Protein AF-A0A966B696-F1 (afdb_monomer)

Nearest PDB structures (foldseek):
  8p9d-assembly1_F  TM=9.795E-01  e=1.142E-10  Lama glama
  5op1-assembly1_A  TM=9.826E-01  e=2.230E-10  synthetic construct
  2qyj-assembly1_A  TM=9.541E-01  e=8.040E-10  unclassified
  5ma9-assembly1_A  TM=9.179E-01  e=3.065E-09  synthetic construct
  4lg6-assembly1_A  TM=9.171E-01  e=4.454E-08  Homo sapiens

Radius of gyration: 24.75 Å; Cα contacts (8 Å, |Δi|>4): 375; chains: 1; bounding box: 61×55×78 Å

Structure (mmCIF, N/CA/C/O backbone):
data_AF-A0A966B696-F1
#
_entry.id   AF-A0A966B696-F1
#
loop_
_atom_site.group_PDB
_atom_site.id
_atom_site.type_symbol
_atom_site.label_atom_id
_atom_site.label_alt_id
_atom_site.label_comp_id
_atom_site.label_asym_id
_atom_site.label_entity_id
_atom_site.label_seq_id
_atom_site.pdbx_PDB_ins_code
_atom_site.Cartn_x
_atom_site.Cartn_y
_atom_site.Cartn_z
_atom_site.occupancy
_atom_site.B_iso_or_equiv
_atom_site.auth_seq_id
_atom_site.auth_comp_id
_atom_site.auth_asym_id
_atom_site.auth_atom_id
_atom_site.pdbx_PDB_model_num
ATOM 1 N N . MET A 1 1 ? 16.926 -41.322 -47.899 1.00 43.12 1 MET A N 1
ATOM 2 C CA . MET A 1 1 ? 17.000 -39.912 -48.334 1.00 43.12 1 MET A CA 1
ATOM 3 C C . MET A 1 1 ? 16.205 -39.086 -47.339 1.00 43.12 1 MET A C 1
ATOM 5 O O . MET A 1 1 ? 15.001 -39.262 -47.222 1.00 43.12 1 MET A O 1
ATOM 9 N N . ILE A 1 2 ? 16.931 -38.332 -46.524 1.00 38.16 2 ILE A N 1
ATOM 10 C CA . ILE A 1 2 ? 16.488 -37.652 -45.305 1.00 38.16 2 ILE A CA 1
ATOM 11 C C . ILE A 1 2 ? 15.688 -36.397 -45.683 1.00 38.16 2 ILE A C 1
ATOM 13 O O . ILE A 1 2 ? 16.183 -35.563 -46.434 1.00 38.16 2 ILE A O 1
ATOM 17 N N . ARG A 1 3 ? 14.469 -36.255 -45.156 1.00 44.84 3 ARG A N 1
ATOM 18 C CA . ARG A 1 3 ? 13.757 -34.970 -45.039 1.00 44.84 3 ARG A CA 1
ATOM 19 C C . ARG A 1 3 ? 13.125 -34.883 -43.652 1.00 44.84 3 ARG A C 1
ATOM 21 O O . ARG A 1 3 ? 11.913 -34.872 -43.490 1.00 44.84 3 ARG A O 1
ATOM 28 N N . THR A 1 4 ? 13.987 -34.887 -42.645 1.00 44.88 4 THR A N 1
ATOM 29 C CA . THR A 1 4 ? 13.696 -34.400 -41.298 1.00 44.88 4 THR A CA 1
ATOM 30 C C . THR A 1 4 ? 14.312 -33.009 -41.150 1.00 44.88 4 THR A C 1
ATOM 32 O O . THR A 1 4 ? 15.362 -32.743 -41.726 1.00 44.88 4 THR A O 1
ATOM 35 N N . LEU A 1 5 ? 13.664 -32.174 -40.330 1.00 45.16 5 LEU A N 1
ATOM 36 C CA . LEU A 1 5 ? 14.163 -30.920 -39.745 1.00 45.16 5 LEU A CA 1
ATOM 37 C C . LEU A 1 5 ? 14.043 -29.654 -40.608 1.00 45.16 5 LEU A C 1
ATOM 39 O O . LEU A 1 5 ? 15.008 -29.157 -41.175 1.00 45.16 5 LEU A O 1
ATOM 43 N N . LEU A 1 6 ? 12.854 -29.051 -40.573 1.00 42.50 6 LEU A N 1
ATOM 44 C CA . LEU A 1 6 ? 12.700 -27.593 -40.692 1.00 42.50 6 LEU A CA 1
ATOM 45 C C . LEU A 1 6 ? 11.794 -27.052 -39.571 1.00 42.50 6 LEU A C 1
ATOM 47 O O . LEU A 1 6 ? 11.014 -26.127 -39.746 1.00 42.50 6 LEU A O 1
ATOM 51 N N . THR A 1 7 ? 11.931 -27.659 -38.390 1.00 45.28 7 THR A N 1
ATOM 52 C CA . THR A 1 7 ?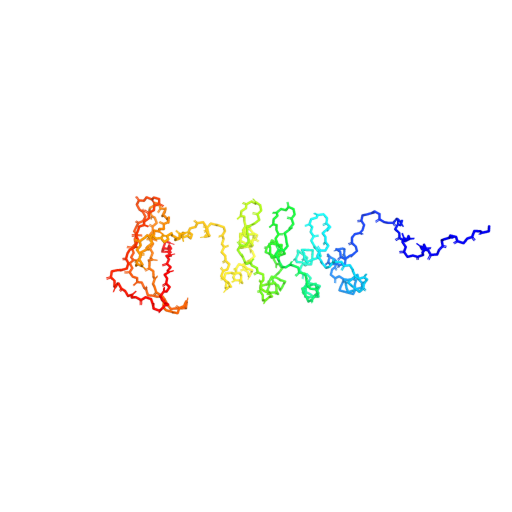 11.334 -27.233 -37.113 1.00 45.28 7 THR A CA 1
ATOM 53 C C . THR A 1 7 ? 12.396 -26.622 -36.187 1.00 45.28 7 THR A C 1
ATOM 55 O O . THR A 1 7 ? 12.299 -26.718 -34.969 1.00 45.28 7 THR A O 1
ATOM 58 N N . LEU A 1 8 ? 13.460 -26.042 -36.754 1.00 44.75 8 LEU A N 1
ATOM 59 C CA . LEU A 1 8 ? 14.630 -25.543 -36.023 1.00 44.75 8 LEU A CA 1
ATOM 60 C C . LEU A 1 8 ? 15.208 -24.299 -36.710 1.00 44.75 8 LEU A C 1
ATOM 62 O O . LEU A 1 8 ? 16.201 -24.374 -37.423 1.00 44.75 8 LEU A O 1
ATOM 66 N N . ALA A 1 9 ? 14.572 -23.147 -36.505 1.00 41.47 9 ALA A N 1
ATOM 67 C CA . ALA A 1 9 ? 15.231 -21.850 -36.705 1.00 41.47 9 ALA A CA 1
ATOM 68 C C . ALA A 1 9 ? 14.678 -20.714 -35.818 1.00 41.47 9 ALA A C 1
ATOM 70 O O . ALA A 1 9 ? 15.077 -19.571 -35.999 1.00 41.47 9 ALA A O 1
ATOM 71 N N . VAL A 1 10 ? 13.790 -20.998 -34.851 1.00 46.62 10 VAL A N 1
ATOM 72 C CA . VAL A 1 10 ? 13.294 -19.976 -33.897 1.00 46.62 10 VAL A CA 1
ATOM 73 C C . VAL A 1 10 ? 13.573 -20.345 -32.429 1.00 46.62 10 VAL A C 1
ATOM 75 O O . VAL A 1 10 ? 13.355 -19.543 -31.535 1.00 46.62 10 VAL A O 1
ATOM 78 N N . THR A 1 11 ? 14.138 -21.521 -32.138 1.00 47.75 11 THR A N 1
ATOM 79 C CA . THR A 1 11 ? 14.327 -22.000 -30.752 1.00 47.75 11 THR A CA 1
ATOM 80 C C . THR A 1 11 ? 15.760 -21.945 -30.219 1.00 47.75 11 THR A C 1
ATOM 82 O O . THR A 1 11 ? 16.052 -22.581 -29.214 1.00 47.75 11 THR A O 1
ATOM 85 N N . SER A 1 12 ? 16.682 -21.186 -30.817 1.00 49.38 12 SER A N 1
ATOM 86 C CA . SER A 1 12 ? 18.060 -21.147 -30.299 1.00 49.38 12 SER A CA 1
ATOM 87 C C . SER A 1 12 ? 18.786 -19.831 -30.584 1.00 49.38 12 SER A C 1
ATOM 89 O O . SER A 1 12 ? 19.807 -19.803 -31.266 1.00 49.38 12 SER A O 1
ATOM 91 N N . LEU A 1 13 ? 18.301 -18.745 -29.983 1.00 46.81 13 LEU A N 1
ATOM 92 C CA . LEU A 1 13 ? 19.196 -17.693 -29.495 1.00 46.81 13 LEU A CA 1
ATOM 93 C C . LEU A 1 13 ? 19.064 -17.604 -27.970 1.00 46.81 13 LEU A C 1
ATOM 95 O O . LEU A 1 13 ? 18.692 -16.587 -27.404 1.00 46.81 13 LEU A O 1
ATOM 99 N N . LEU A 1 14 ? 19.315 -18.732 -27.309 1.00 51.78 14 LEU A N 1
ATOM 100 C CA . LEU A 1 14 ? 19.411 -18.847 -25.856 1.00 51.78 14 LEU A CA 1
ATOM 101 C C . LEU A 1 14 ? 20.791 -19.408 -25.520 1.00 51.78 14 LEU A C 1
ATOM 103 O O . LEU A 1 14 ? 20.921 -20.505 -24.993 1.00 51.78 14 LEU A O 1
ATOM 107 N N . VAL A 1 15 ? 21.843 -18.667 -25.867 1.00 50.66 15 VAL A N 1
ATOM 108 C CA . VAL A 1 15 ? 23.168 -18.895 -25.289 1.00 50.66 15 VAL A CA 1
ATOM 109 C C . VAL A 1 15 ? 23.826 -17.541 -25.008 1.00 50.66 15 VAL A C 1
ATOM 111 O O . VAL A 1 15 ? 23.957 -16.706 -25.894 1.00 50.66 15 VAL A O 1
ATOM 114 N N . THR A 1 16 ? 24.211 -17.391 -23.736 1.00 42.97 16 THR A N 1
ATOM 115 C CA . THR A 1 16 ? 25.077 -16.379 -23.102 1.00 42.97 16 THR A CA 1
ATOM 116 C C . THR A 1 16 ? 24.541 -14.960 -22.870 1.00 42.97 16 THR A C 1
ATOM 118 O O . THR A 1 16 ? 25.097 -14.009 -23.397 1.00 42.97 16 THR A O 1
ATOM 121 N N . THR A 1 17 ? 23.604 -14.805 -21.929 1.00 42.56 17 THR A N 1
ATOM 122 C CA . THR A 1 17 ? 23.813 -13.918 -20.760 1.00 42.56 17 THR A CA 1
ATOM 123 C C . THR A 1 17 ? 23.049 -14.492 -19.568 1.00 42.56 17 THR A C 1
ATOM 125 O O . THR A 1 17 ? 21.888 -14.167 -19.339 1.00 42.56 17 THR A O 1
ATOM 128 N N . ALA A 1 18 ? 23.681 -15.361 -18.784 1.00 47.28 18 ALA A N 1
ATOM 129 C CA . ALA A 1 18 ? 23.245 -15.486 -17.399 1.00 47.28 18 ALA A CA 1
ATOM 130 C C . ALA A 1 18 ? 23.416 -14.094 -16.739 1.00 47.28 18 ALA A C 1
ATOM 132 O O . ALA A 1 18 ? 24.462 -13.478 -16.932 1.00 47.28 18 ALA A O 1
ATOM 133 N N . PHE A 1 19 ? 22.407 -13.618 -15.997 1.00 51.28 19 PHE A N 1
ATOM 134 C CA . PHE A 1 19 ? 22.416 -12.467 -15.061 1.00 51.28 19 PHE A CA 1
ATOM 135 C C . PHE A 1 19 ? 21.989 -11.054 -15.507 1.00 51.28 19 PHE A C 1
ATOM 137 O O . PHE A 1 19 ? 21.893 -10.200 -14.628 1.00 51.28 19 PHE A O 1
ATOM 144 N N . ALA A 1 20 ? 21.682 -10.763 -16.774 1.00 57.53 20 ALA A N 1
ATOM 145 C CA . ALA A 1 20 ? 21.117 -9.453 -17.134 1.00 57.53 20 ALA A CA 1
ATOM 146 C C . ALA A 1 20 ? 19.607 -9.575 -17.352 1.00 57.53 20 ALA A C 1
ATOM 148 O O . ALA A 1 20 ? 19.194 -10.231 -18.301 1.00 57.53 20 ALA A O 1
ATOM 149 N N . ASP A 1 21 ? 18.810 -8.935 -16.496 1.00 85.12 21 ASP A N 1
ATOM 150 C CA . ASP A 1 21 ? 17.368 -8.768 -16.685 1.00 85.12 21 ASP A CA 1
ATOM 151 C C . ASP A 1 21 ? 17.125 -7.402 -17.368 1.00 85.12 21 ASP A C 1
ATOM 153 O O . ASP A 1 21 ? 17.041 -6.379 -16.679 1.00 85.12 21 ASP A O 1
ATOM 157 N N . PRO A 1 22 ? 17.051 -7.307 -18.713 1.00 92.44 22 PRO A N 1
ATOM 158 C CA . PRO A 1 22 ? 17.257 -6.035 -19.417 1.00 92.44 22 PRO A CA 1
ATOM 159 C C . PRO A 1 22 ? 16.174 -4.994 -19.125 1.00 92.44 22 PRO A C 1
ATOM 161 O O . PRO A 1 22 ? 16.483 -3.814 -18.956 1.00 92.44 22 PRO A O 1
ATOM 164 N N . ILE A 1 23 ? 14.918 -5.430 -18.985 1.00 95.75 23 ILE A N 1
ATOM 165 C CA . ILE A 1 23 ? 13.803 -4.555 -18.603 1.00 95.75 23 ILE A CA 1
ATOM 166 C C . ILE A 1 23 ? 13.962 -4.016 -17.171 1.00 95.75 23 ILE A C 1
ATOM 168 O O . ILE A 1 23 ? 13.628 -2.863 -16.909 1.00 95.75 23 ILE A O 1
ATOM 172 N N . HIS A 1 24 ? 14.541 -4.804 -16.258 1.00 96.31 24 HIS A N 1
ATOM 173 C CA . HIS A 1 24 ? 14.807 -4.395 -14.877 1.00 96.31 24 HIS A CA 1
ATOM 174 C C . HIS A 1 24 ? 15.928 -3.361 -14.819 1.00 96.31 24 HIS A C 1
ATOM 176 O O . HIS A 1 24 ? 15.786 -2.323 -14.173 1.00 96.31 24 HIS A O 1
ATOM 182 N N . ASP A 1 25 ? 17.021 -3.610 -15.537 1.00 96.12 25 ASP A N 1
ATOM 183 C CA . ASP A 1 25 ? 18.131 -2.668 -15.651 1.00 96.12 25 ASP A CA 1
ATOM 184 C C . ASP A 1 25 ? 17.701 -1.361 -16.317 1.00 96.12 25 ASP A C 1
ATOM 186 O O . ASP A 1 25 ? 18.078 -0.281 -15.853 1.00 96.12 25 ASP A O 1
ATOM 190 N N . ALA A 1 26 ? 16.905 -1.440 -17.388 1.00 97.81 26 ALA A N 1
ATOM 191 C CA . ALA A 1 26 ? 16.351 -0.269 -18.051 1.00 97.81 26 ALA A CA 1
ATOM 192 C C . ALA A 1 26 ? 15.444 0.519 -17.097 1.00 97.81 26 ALA A C 1
ATOM 194 O O . ALA A 1 26 ? 15.624 1.730 -16.956 1.00 97.81 26 ALA A O 1
ATOM 195 N N . ALA A 1 27 ? 14.552 -0.164 -16.373 1.00 98.19 27 ALA A N 1
ATOM 196 C CA . ALA A 1 27 ? 13.661 0.480 -15.420 1.00 98.19 27 ALA A CA 1
ATOM 197 C C . ALA A 1 27 ? 14.419 1.141 -14.261 1.00 98.19 27 ALA A C 1
ATOM 199 O O . ALA A 1 27 ? 14.156 2.295 -13.929 1.00 98.19 27 ALA A O 1
ATOM 200 N N . LYS A 1 28 ? 15.421 0.454 -13.701 1.00 97.44 28 LYS A N 1
ATOM 201 C CA . LYS A 1 28 ? 16.295 0.967 -12.635 1.00 97.44 28 LYS A CA 1
ATOM 202 C C . LYS A 1 28 ? 17.124 2.179 -13.065 1.00 97.44 28 LYS A C 1
ATOM 204 O O . LYS A 1 28 ? 17.441 3.015 -12.228 1.00 97.44 28 LYS A O 1
ATOM 209 N N . LYS A 1 29 ? 17.525 2.253 -14.336 1.00 98.00 29 LYS A N 1
ATOM 210 C CA . LYS A 1 29 ? 18.310 3.371 -14.890 1.00 98.00 29 LYS A CA 1
ATOM 211 C C . LYS A 1 29 ? 17.438 4.531 -15.381 1.00 98.00 29 LYS A C 1
ATOM 213 O O . LYS A 1 29 ? 17.989 5.535 -15.820 1.00 98.00 29 LYS A O 1
ATOM 218 N N . GLY A 1 30 ? 16.112 4.381 -15.381 1.00 98.19 30 GLY A N 1
ATOM 219 C CA . GLY A 1 30 ? 15.206 5.377 -15.953 1.00 98.19 30 GLY A CA 1
ATOM 220 C C . GLY A 1 30 ? 15.231 5.409 -17.484 1.00 98.19 30 GLY A C 1
ATOM 221 O O . GLY A 1 30 ? 14.848 6.406 -18.087 1.00 98.19 30 GLY A O 1
ATOM 222 N N . ASN A 1 31 ? 15.705 4.342 -18.133 1.00 98.56 31 ASN A N 1
ATOM 223 C CA . ASN A 1 31 ? 15.810 4.267 -19.586 1.00 98.56 31 ASN A CA 1
ATOM 224 C C . ASN A 1 31 ? 14.451 3.913 -20.209 1.00 98.56 31 ASN A C 1
ATOM 226 O O . ASN A 1 31 ? 14.174 2.745 -20.482 1.00 98.56 31 ASN A O 1
ATOM 230 N N . LEU A 1 32 ? 13.626 4.933 -20.454 1.00 98.69 32 LEU A N 1
ATOM 231 C CA . LEU A 1 32 ? 12.292 4.792 -21.045 1.00 98.69 32 LEU A CA 1
ATOM 232 C C . LEU A 1 32 ? 12.313 4.042 -22.385 1.00 98.69 32 LEU A C 1
ATOM 234 O O . LEU A 1 32 ? 11.553 3.097 -22.574 1.00 98.69 32 LEU A O 1
ATOM 238 N N . ALA A 1 33 ? 13.227 4.415 -23.287 1.00 98.50 33 ALA A N 1
ATOM 239 C CA . ALA A 1 33 ? 13.364 3.768 -24.592 1.00 98.50 33 ALA A CA 1
ATOM 240 C C . ALA A 1 33 ? 13.789 2.297 -24.466 1.00 98.50 33 ALA A C 1
ATOM 242 O O . ALA A 1 33 ? 13.314 1.447 -25.213 1.00 98.50 33 ALA A O 1
ATOM 243 N N . GLY A 1 34 ? 14.656 1.987 -23.497 1.00 98.31 34 GLY A N 1
ATOM 244 C CA . GLY A 1 34 ? 15.047 0.614 -23.189 1.00 98.31 34 GLY A CA 1
ATOM 245 C C . GLY A 1 34 ? 13.879 -0.219 -22.670 1.00 98.31 34 GLY A C 1
ATOM 246 O O . GLY A 1 34 ? 13.692 -1.339 -23.128 1.00 98.31 34 GLY A O 1
ATOM 247 N N . VAL A 1 35 ? 13.061 0.333 -21.769 1.00 98.50 35 VAL A N 1
ATOM 248 C CA . VAL A 1 35 ? 11.856 -0.353 -21.279 1.00 98.50 35 VAL A CA 1
ATOM 249 C C . VAL A 1 35 ? 10.876 -0.605 -22.423 1.00 98.50 35 VAL A C 1
ATOM 251 O O . VAL A 1 35 ? 10.431 -1.738 -22.580 1.00 98.50 35 VAL A O 1
ATOM 254 N N . GLN A 1 36 ? 10.605 0.400 -23.262 1.00 98.62 36 GLN A N 1
ATOM 255 C CA . GLN A 1 36 ? 9.742 0.234 -24.435 1.00 98.62 36 GLN A CA 1
ATOM 256 C C . GLN A 1 36 ? 10.265 -0.862 -25.372 1.00 98.62 36 GLN A C 1
ATOM 258 O O . GLN A 1 36 ? 9.511 -1.747 -25.756 1.00 98.62 36 GLN A O 1
ATOM 263 N N . ALA A 1 37 ? 11.565 -0.856 -25.680 1.00 98.06 37 ALA A N 1
ATOM 264 C CA . ALA A 1 37 ? 12.164 -1.842 -26.574 1.00 98.06 37 ALA A CA 1
ATOM 265 C C . ALA A 1 37 ? 12.073 -3.283 -26.040 1.00 98.06 37 ALA A C 1
ATOM 267 O O . ALA A 1 37 ? 11.961 -4.216 -26.831 1.00 98.06 37 ALA A O 1
ATOM 268 N N . GLU A 1 38 ? 12.134 -3.491 -24.721 1.00 97.62 38 GLU A N 1
ATOM 269 C CA . GLU A 1 38 ? 11.929 -4.820 -24.130 1.00 97.62 38 GLU A CA 1
ATOM 270 C C . GLU A 1 38 ? 10.451 -5.234 -24.147 1.00 97.62 38 GLU A C 1
ATOM 272 O O . GLU A 1 38 ? 10.143 -6.383 -24.468 1.00 97.62 38 GLU A O 1
ATOM 277 N N . LEU A 1 39 ? 9.527 -4.305 -23.887 1.00 97.12 39 LEU A N 1
ATOM 278 C CA . LEU A 1 39 ? 8.087 -4.565 -24.001 1.00 97.12 39 LEU A CA 1
ATOM 279 C C . LEU A 1 39 ? 7.683 -4.915 -25.443 1.00 97.12 39 LEU A C 1
ATOM 281 O O . LEU A 1 39 ? 6.922 -5.858 -25.651 1.00 97.12 39 LEU A O 1
ATOM 285 N N . ASP A 1 40 ? 8.260 -4.244 -26.444 1.00 97.38 40 ASP A N 1
ATOM 286 C CA . ASP A 1 40 ? 8.020 -4.520 -27.869 1.00 97.38 40 ASP A CA 1
ATOM 287 C C . ASP A 1 40 ? 8.498 -5.923 -28.293 1.00 97.38 40 ASP A C 1
ATOM 289 O O . ASP A 1 40 ? 7.965 -6.510 -29.237 1.00 97.38 40 ASP A O 1
ATOM 293 N N . LYS A 1 41 ? 9.478 -6.500 -27.580 1.00 96.12 41 LYS A N 1
ATOM 294 C CA . LYS A 1 41 ? 9.917 -7.898 -27.762 1.00 96.12 41 LYS A CA 1
ATOM 295 C C . LYS A 1 41 ? 8.974 -8.911 -27.102 1.00 96.12 41 LYS A C 1
ATOM 297 O O . LYS A 1 41 ? 9.207 -10.113 -27.221 1.00 96.12 41 LYS A O 1
ATOM 302 N N . GLY A 1 42 ? 7.937 -8.450 -26.402 1.00 93.81 42 GLY A N 1
ATOM 303 C CA . GLY A 1 42 ? 6.995 -9.291 -25.668 1.00 93.81 42 GLY A CA 1
ATOM 304 C C . GLY A 1 42 ? 7.505 -9.748 -24.301 1.00 93.81 42 GLY A C 1
ATOM 305 O O . GLY A 1 42 ? 7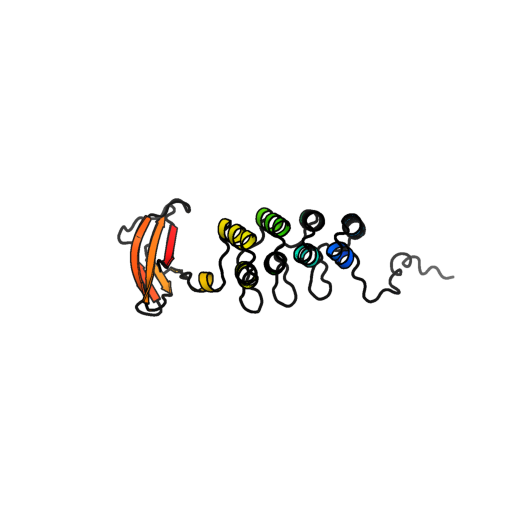.021 -10.759 -23.791 1.00 93.81 42 GLY A O 1
ATOM 306 N N . VAL A 1 43 ? 8.485 -9.051 -23.709 1.00 94.88 43 VAL A N 1
ATOM 307 C CA . VAL A 1 43 ? 8.888 -9.311 -22.318 1.00 94.88 43 VAL A CA 1
ATOM 308 C C . VAL A 1 43 ? 7.703 -9.020 -21.397 1.00 94.88 43 VAL A C 1
ATOM 310 O O . VAL A 1 43 ? 7.047 -7.989 -21.527 1.00 94.88 43 VAL A O 1
ATOM 313 N N . ASP A 1 44 ? 7.438 -9.924 -20.453 1.00 95.62 44 ASP A N 1
ATOM 314 C CA . ASP A 1 44 ? 6.410 -9.716 -19.435 1.00 95.62 44 ASP A CA 1
ATOM 315 C C . ASP A 1 44 ? 6.738 -8.470 -18.595 1.00 95.62 44 ASP A C 1
ATOM 317 O O . ASP A 1 44 ? 7.781 -8.399 -17.939 1.00 95.62 44 ASP A O 1
ATOM 321 N N . VAL A 1 45 ? 5.831 -7.490 -18.595 1.00 97.38 45 VAL A N 1
ATOM 322 C CA . VAL A 1 45 ? 5.938 -6.253 -17.805 1.00 97.38 45 VAL A CA 1
ATOM 323 C C . VAL A 1 45 ? 6.061 -6.531 -16.299 1.00 97.38 45 VAL A C 1
ATOM 325 O O . VAL A 1 45 ? 6.639 -5.727 -15.564 1.00 97.38 45 VAL A O 1
ATOM 328 N N . ASN A 1 46 ? 5.554 -7.685 -15.850 1.00 96.88 46 ASN A N 1
ATOM 329 C CA . ASN A 1 46 ? 5.584 -8.156 -14.468 1.00 96.88 46 ASN A CA 1
ATOM 330 C C . ASN A 1 46 ? 6.684 -9.192 -14.202 1.00 96.88 46 ASN A C 1
ATOM 332 O O . ASN A 1 46 ? 6.690 -9.801 -13.129 1.00 96.88 46 ASN A O 1
ATOM 336 N N . ALA A 1 47 ? 7.628 -9.382 -15.134 1.00 93.50 47 ALA A N 1
ATOM 337 C CA . ALA A 1 47 ? 8.787 -10.240 -14.914 1.00 93.50 47 ALA A CA 1
ATOM 338 C C . ALA A 1 47 ? 9.456 -9.902 -13.573 1.00 93.50 47 ALA A C 1
ATOM 340 O O . ALA A 1 47 ? 9.547 -8.738 -13.198 1.00 93.50 47 ALA A O 1
ATOM 341 N N . SER A 1 48 ? 9.920 -10.916 -12.844 1.00 89.50 48 SER A N 1
ATOM 342 C CA . SER A 1 48 ? 10.507 -10.743 -11.511 1.00 89.50 48 SER A CA 1
ATOM 343 C C . SER A 1 48 ? 11.995 -11.096 -11.520 1.00 89.50 48 SER A C 1
ATOM 345 O O . SER A 1 48 ? 12.351 -12.275 -11.567 1.00 89.50 48 SER A O 1
ATOM 347 N N . GLY A 1 49 ? 12.854 -10.085 -11.386 1.00 85.25 49 GLY A N 1
ATOM 348 C CA . GLY A 1 49 ? 14.299 -10.208 -11.192 1.00 85.25 49 GLY A CA 1
ATOM 349 C C . GLY A 1 49 ? 14.665 -10.076 -9.712 1.00 85.25 49 GLY A C 1
ATOM 350 O O . GLY A 1 49 ? 14.437 -9.039 -9.091 1.00 85.25 49 GLY A O 1
ATOM 351 N N . ASN A 1 50 ? 15.216 -11.132 -9.100 1.00 82.31 50 ASN A N 1
ATOM 352 C CA . ASN A 1 50 ? 15.506 -11.201 -7.652 1.00 82.31 50 ASN A CA 1
ATOM 353 C C . ASN A 1 50 ? 14.300 -10.894 -6.733 1.00 82.31 50 ASN A C 1
ATOM 355 O O . ASN A 1 50 ? 14.471 -10.447 -5.594 1.00 82.31 50 ASN A O 1
ATOM 359 N N . GLY A 1 51 ? 13.087 -11.153 -7.224 1.00 86.81 51 GLY A N 1
ATOM 360 C CA . GLY A 1 51 ? 11.832 -10.869 -6.533 1.00 86.81 51 GLY A CA 1
ATOM 361 C C . GLY A 1 51 ? 11.282 -9.466 -6.784 1.00 86.81 51 GLY A C 1
ATOM 362 O O . GLY A 1 51 ? 10.205 -9.175 -6.302 1.00 86.81 51 GLY A O 1
ATOM 363 N N . GLN A 1 52 ? 11.969 -8.581 -7.505 1.00 95.19 52 GLN A N 1
ATOM 364 C CA . GLN A 1 52 ? 11.466 -7.239 -7.811 1.00 95.19 52 GLN A CA 1
ATOM 365 C C . GLN A 1 52 ? 10.989 -7.190 -9.258 1.00 95.19 52 GLN A C 1
ATOM 367 O O . GLN A 1 52 ? 11.678 -7.701 -10.129 1.00 95.19 52 GLN A O 1
ATOM 372 N N . SER A 1 53 ? 9.855 -6.541 -9.521 1.00 97.44 53 SER A N 1
ATOM 373 C CA . SER A 1 53 ? 9.424 -6.225 -10.893 1.00 97.44 53 SER A CA 1
ATOM 374 C C . SER A 1 53 ? 10.086 -4.939 -11.416 1.00 97.44 53 SER A C 1
ATOM 376 O O . SER A 1 53 ? 10.597 -4.141 -10.616 1.00 97.44 53 SER A O 1
ATOM 378 N N . PRO A 1 54 ? 10.028 -4.649 -12.731 1.00 98.31 54 PRO A N 1
ATOM 379 C CA . PRO A 1 54 ? 10.474 -3.370 -13.277 1.00 98.31 54 PRO A CA 1
ATOM 380 C C . PRO A 1 54 ? 9.830 -2.169 -12.574 1.00 98.31 54 PRO A C 1
ATOM 382 O O . PRO A 1 54 ? 10.502 -1.168 -12.320 1.00 98.31 54 PRO A O 1
ATOM 385 N N . LEU A 1 55 ? 8.554 -2.280 -12.177 1.00 98.75 55 LEU A N 1
ATOM 386 C CA . LEU A 1 55 ? 7.845 -1.202 -11.487 1.00 98.75 55 LEU A CA 1
ATOM 387 C C . LEU A 1 55 ? 8.404 -0.946 -10.080 1.00 98.75 55 LEU A C 1
ATOM 389 O O . LEU A 1 55 ? 8.498 0.211 -9.677 1.00 98.75 55 LEU A O 1
ATOM 393 N N . HIS A 1 56 ? 8.856 -1.980 -9.359 1.00 98.50 56 HIS A N 1
ATOM 394 C CA . HIS A 1 56 ? 9.555 -1.792 -8.080 1.00 98.50 56 HIS A CA 1
ATOM 395 C C . HIS A 1 56 ? 10.836 -0.971 -8.261 1.00 98.50 56 HIS A C 1
ATOM 397 O O . HIS A 1 56 ? 11.115 -0.066 -7.471 1.00 98.50 56 HIS A O 1
ATOM 403 N N . LEU A 1 57 ? 11.606 -1.266 -9.313 1.00 98.06 57 LEU A N 1
ATOM 404 C CA . LEU A 1 57 ? 12.870 -0.588 -9.602 1.00 98.06 57 LEU A CA 1
ATOM 405 C C . LEU A 1 57 ? 12.662 0.852 -10.086 1.00 98.06 57 LEU A C 1
ATOM 407 O O . LEU A 1 57 ? 13.389 1.751 -9.668 1.00 98.06 57 LEU A O 1
ATOM 411 N N . ALA A 1 58 ? 11.639 1.103 -10.901 1.00 98.56 58 ALA A N 1
ATOM 412 C CA . ALA A 1 58 ? 11.256 2.463 -11.270 1.00 98.56 58 ALA A CA 1
ATOM 413 C C . ALA A 1 58 ? 10.780 3.263 -10.042 1.00 98.56 58 ALA A C 1
ATOM 415 O O . ALA A 1 58 ? 11.170 4.417 -9.862 1.00 98.56 58 ALA A O 1
ATOM 416 N N . ALA A 1 59 ? 9.996 2.633 -9.160 1.00 98.56 59 ALA A N 1
ATOM 417 C CA . ALA A 1 59 ? 9.465 3.242 -7.944 1.00 98.56 59 ALA A CA 1
ATOM 418 C C . ALA A 1 59 ? 10.549 3.599 -6.918 1.00 98.56 59 ALA A C 1
ATOM 420 O O . ALA A 1 59 ? 10.554 4.720 -6.412 1.00 98.56 59 ALA A O 1
ATOM 421 N N . ILE A 1 60 ? 11.488 2.689 -6.630 1.00 96.69 60 ILE A N 1
ATOM 422 C CA . ILE A 1 60 ? 12.589 2.949 -5.684 1.00 96.69 60 ILE A CA 1
ATOM 423 C C . ILE A 1 60 ? 13.551 4.031 -6.203 1.00 96.69 60 ILE A C 1
ATOM 425 O O . ILE A 1 60 ? 14.150 4.753 -5.408 1.00 96.69 60 ILE A O 1
ATOM 429 N N . MET A 1 61 ? 13.708 4.154 -7.522 1.00 98.06 61 MET A N 1
ATOM 430 C CA . MET A 1 61 ? 14.583 5.157 -8.137 1.00 98.06 61 MET A CA 1
ATOM 431 C C . MET A 1 61 ? 13.862 6.476 -8.462 1.00 98.06 61 MET A C 1
ATOM 433 O O . MET A 1 61 ? 14.516 7.459 -8.798 1.00 98.06 61 MET A O 1
ATOM 437 N N . GLY A 1 62 ? 12.531 6.528 -8.332 1.00 98.12 62 GLY A N 1
ATOM 438 C CA . GLY A 1 62 ? 11.723 7.719 -8.606 1.00 98.12 62 GLY A CA 1
ATOM 439 C C . GLY A 1 62 ? 11.558 8.058 -10.092 1.00 98.12 62 GLY A C 1
ATOM 440 O O . GLY A 1 62 ? 11.329 9.215 -10.439 1.00 98.12 62 GLY A O 1
ATOM 441 N N . HIS A 1 63 ? 11.683 7.079 -10.988 1.00 98.75 63 HIS A N 1
ATOM 442 C CA . HIS A 1 63 ? 11.563 7.289 -12.433 1.00 98.75 63 HIS A CA 1
ATOM 443 C C . HIS A 1 63 ? 10.093 7.305 -12.867 1.00 98.75 63 HIS A C 1
ATOM 445 O O . HIS A 1 63 ? 9.537 6.286 -13.271 1.00 98.75 63 HIS A O 1
ATOM 451 N N . VAL A 1 64 ? 9.460 8.479 -12.770 1.00 98.75 64 VAL A N 1
ATOM 452 C CA . VAL A 1 64 ? 8.018 8.670 -13.015 1.00 98.75 64 VAL A CA 1
ATOM 453 C C . VAL A 1 64 ? 7.598 8.242 -14.421 1.00 98.75 64 VAL A C 1
ATOM 455 O O . VAL A 1 64 ? 6.643 7.486 -14.542 1.00 98.75 64 VAL A O 1
ATOM 458 N N . GLU A 1 65 ? 8.314 8.666 -15.464 1.00 98.81 65 GLU A N 1
ATOM 459 C CA . GLU A 1 65 ? 7.958 8.350 -16.860 1.00 98.81 65 GLU A CA 1
ATOM 460 C C . GLU A 1 65 ? 8.048 6.847 -17.148 1.00 98.81 65 GLU A C 1
ATOM 462 O O . GLU A 1 65 ? 7.183 6.270 -17.801 1.00 98.81 65 GLU A O 1
ATOM 467 N N . VAL A 1 66 ? 9.071 6.185 -16.600 1.00 98.88 66 VAL A N 1
ATOM 468 C CA . VAL A 1 66 ? 9.206 4.728 -16.691 1.00 98.88 66 VAL A CA 1
ATOM 469 C C . VAL A 1 66 ? 8.076 4.031 -15.941 1.00 98.88 66 VAL A C 1
ATOM 471 O O . VAL A 1 66 ? 7.479 3.097 -16.470 1.00 98.88 66 VAL A O 1
ATOM 474 N N . ALA A 1 67 ? 7.769 4.471 -14.718 1.00 98.88 67 ALA A N 1
ATOM 475 C CA . ALA A 1 67 ? 6.661 3.914 -13.951 1.00 98.88 67 ALA A CA 1
ATOM 476 C C . ALA A 1 67 ? 5.330 4.093 -14.696 1.00 98.88 67 ALA A C 1
ATOM 478 O O . ALA A 1 67 ? 4.530 3.164 -14.743 1.00 98.88 67 ALA A O 1
ATOM 479 N N . GLU A 1 68 ? 5.108 5.246 -15.328 1.00 98.88 68 GLU A N 1
ATOM 480 C CA . GLU A 1 68 ? 3.915 5.510 -16.130 1.00 98.88 68 GLU A CA 1
ATOM 481 C C . GLU A 1 68 ? 3.806 4.566 -17.331 1.00 98.88 68 GLU A C 1
ATOM 483 O O . GLU A 1 68 ? 2.744 3.971 -17.523 1.00 98.88 68 GLU A O 1
ATOM 488 N N . LEU A 1 69 ? 4.898 4.357 -18.075 1.00 98.88 69 LEU A N 1
ATOM 489 C CA . LEU A 1 69 ? 4.934 3.399 -19.184 1.00 98.88 69 LEU A CA 1
ATOM 490 C C . LEU A 1 69 ? 4.634 1.968 -18.718 1.00 98.88 69 LEU A C 1
ATOM 492 O O . LEU A 1 69 ? 3.815 1.276 -19.324 1.00 98.88 69 LEU A O 1
ATOM 496 N N . LEU A 1 70 ? 5.272 1.524 -17.633 1.00 98.88 70 LEU A N 1
ATOM 497 C CA . LEU A 1 70 ? 5.067 0.184 -17.083 1.00 98.88 70 LEU A CA 1
ATOM 498 C C . LEU A 1 70 ? 3.607 -0.019 -16.654 1.00 98.88 70 LEU A C 1
ATOM 500 O O . LEU A 1 70 ? 2.995 -1.022 -17.013 1.00 98.88 70 LEU A O 1
ATOM 504 N N . ILE A 1 71 ? 3.013 0.953 -15.955 1.00 98.81 71 ILE A N 1
ATOM 505 C CA . ILE A 1 71 ? 1.602 0.902 -15.540 1.00 98.81 71 ILE A CA 1
ATOM 506 C C . ILE A 1 71 ? 0.674 0.885 -16.759 1.00 98.81 71 ILE A C 1
ATOM 508 O O . ILE A 1 71 ? -0.263 0.090 -16.802 1.00 98.81 71 ILE A O 1
ATOM 512 N N . ALA A 1 72 ? 0.933 1.725 -17.766 1.00 98.69 72 ALA A N 1
ATOM 513 C CA . ALA A 1 72 ? 0.163 1.733 -19.011 1.00 98.69 72 ALA A CA 1
ATOM 514 C C . ALA A 1 72 ? 0.250 0.393 -19.763 1.00 98.69 72 ALA A C 1
ATOM 516 O O . ALA A 1 72 ? -0.688 0.022 -20.466 1.00 98.69 72 ALA A O 1
ATOM 517 N N . SER A 1 73 ? 1.343 -0.343 -19.563 1.00 98.56 73 SER A N 1
ATOM 518 C CA . SER A 1 73 ? 1.588 -1.665 -20.144 1.00 98.56 73 SER A CA 1
ATOM 519 C C . SER A 1 73 ? 1.061 -2.821 -19.283 1.00 98.56 73 SER A C 1
ATOM 521 O O . SER A 1 73 ? 1.282 -3.978 -19.627 1.00 98.56 73 SER A O 1
ATOM 523 N N . GLY A 1 74 ? 0.350 -2.537 -18.185 1.00 98.25 74 GLY A N 1
ATOM 524 C CA . GLY A 1 74 ? -0.273 -3.555 -17.333 1.00 98.25 74 GLY A CA 1
ATOM 525 C C . GLY A 1 74 ? 0.582 -4.032 -16.157 1.00 98.25 74 GLY A C 1
ATOM 526 O O . GLY A 1 74 ? 0.365 -5.140 -15.662 1.00 98.25 74 GLY A O 1
ATOM 527 N N . ALA A 1 75 ? 1.551 -3.230 -15.703 1.00 98.56 75 ALA A N 1
ATOM 528 C CA . ALA A 1 75 ? 2.286 -3.535 -14.480 1.00 98.56 75 ALA A CA 1
ATOM 529 C C . ALA A 1 75 ? 1.349 -3.631 -13.265 1.00 98.56 75 ALA A C 1
ATOM 531 O O . ALA A 1 75 ? 0.505 -2.758 -13.042 1.00 98.56 75 ALA A O 1
ATOM 532 N N . ASP A 1 76 ? 1.539 -4.671 -12.459 1.00 98.12 76 ASP A N 1
ATOM 533 C CA . ASP A 1 76 ? 0.808 -4.895 -11.219 1.00 98.12 76 ASP A CA 1
ATOM 534 C C . ASP A 1 76 ? 1.265 -3.901 -10.140 1.00 98.12 76 ASP A C 1
ATOM 536 O O . ASP A 1 76 ? 2.433 -3.867 -9.742 1.00 98.12 76 ASP A O 1
ATOM 540 N N . LEU A 1 77 ? 0.326 -3.080 -9.664 1.00 98.44 77 LEU A N 1
ATOM 541 C CA . LEU A 1 77 ? 0.554 -2.102 -8.597 1.00 98.44 77 LEU A CA 1
ATOM 542 C C . LEU A 1 77 ? 0.714 -2.763 -7.221 1.00 98.44 77 LEU A C 1
ATOM 544 O O . LEU A 1 77 ? 1.329 -2.173 -6.330 1.00 98.44 77 LEU A O 1
ATOM 548 N N . GLU A 1 78 ? 0.173 -3.972 -7.066 1.00 97.44 78 GLU A N 1
ATOM 549 C CA . GLU A 1 78 ? 0.115 -4.726 -5.813 1.00 97.44 78 GLU A CA 1
ATOM 550 C C . GLU A 1 78 ? 1.089 -5.902 -5.785 1.00 97.44 78 GLU A C 1
ATOM 552 O O . GLU 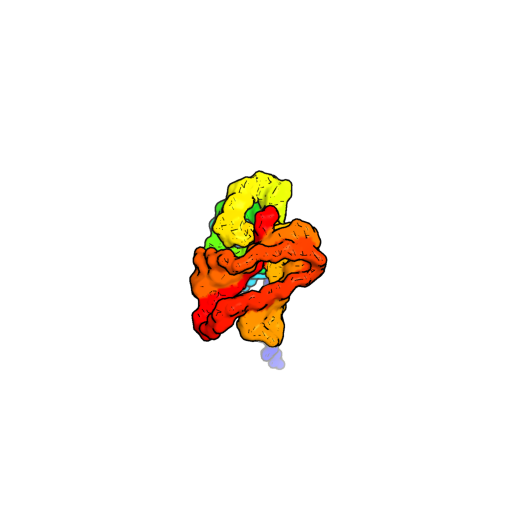A 1 78 ? 1.212 -6.569 -4.757 1.00 97.44 78 GLU A O 1
ATOM 557 N N . GLY A 1 79 ? 1.810 -6.133 -6.886 1.00 95.50 79 GLY A N 1
ATOM 558 C CA . GLY A 1 79 ? 2.855 -7.141 -6.957 1.00 95.50 79 GLY A CA 1
ATOM 559 C C . GLY A 1 79 ? 3.872 -6.894 -5.849 1.00 95.50 79 GLY A C 1
ATOM 560 O O . GLY A 1 79 ? 4.353 -5.772 -5.688 1.00 95.50 79 GLY A O 1
ATOM 561 N N . THR A 1 80 ? 4.177 -7.925 -5.066 1.00 96.69 80 THR A N 1
ATOM 562 C CA . THR A 1 80 ? 5.079 -7.819 -3.917 1.00 96.69 80 THR A CA 1
ATOM 563 C C . THR A 1 80 ? 6.419 -8.469 -4.192 1.00 96.69 80 THR A C 1
ATOM 565 O O . THR A 1 80 ? 6.477 -9.550 -4.783 1.00 96.69 80 THR A O 1
ATOM 568 N N . ASP A 1 81 ? 7.484 -7.870 -3.670 1.00 95.94 81 ASP A N 1
ATOM 569 C CA . ASP A 1 81 ? 8.783 -8.525 -3.637 1.00 95.94 81 ASP A CA 1
ATOM 570 C C . ASP A 1 81 ? 8.906 -9.615 -2.562 1.00 95.94 81 ASP A C 1
ATOM 572 O O . ASP A 1 81 ? 7.976 -9.898 -1.809 1.00 95.94 81 ASP A O 1
ATOM 576 N N . LYS A 1 82 ? 10.094 -10.226 -2.462 1.00 96.25 82 LYS A N 1
ATOM 577 C CA . LYS A 1 82 ? 10.418 -11.280 -1.480 1.00 96.25 82 LYS A CA 1
ATOM 578 C C . LYS A 1 82 ? 10.315 -10.862 -0.002 1.00 96.25 82 LYS A C 1
ATOM 580 O O . LYS A 1 82 ? 10.617 -11.673 0.867 1.00 96.25 82 LYS A O 1
ATOM 585 N N . HIS A 1 83 ? 10.019 -9.594 0.264 1.00 96.56 83 HIS A N 1
ATOM 586 C CA . HIS A 1 83 ? 9.841 -9.019 1.593 1.00 96.56 83 HIS A CA 1
ATOM 587 C C . HIS A 1 83 ? 8.429 -8.435 1.774 1.00 96.56 83 HIS A C 1
ATOM 589 O O . HIS A 1 83 ? 8.199 -7.661 2.709 1.00 96.56 83 HIS A O 1
ATOM 595 N N . GLY A 1 84 ? 7.509 -8.721 0.847 1.00 97.38 84 GLY A N 1
ATOM 596 C CA . GLY A 1 84 ? 6.146 -8.204 0.862 1.00 97.38 84 GLY A CA 1
ATOM 597 C C . GLY A 1 84 ? 6.031 -6.725 0.473 1.00 97.38 84 GLY A C 1
ATOM 598 O O . GLY A 1 84 ? 4.969 -6.133 0.664 1.00 97.38 84 GLY A O 1
ATOM 599 N N . ASN A 1 85 ? 7.092 -6.081 -0.036 1.00 98.31 85 ASN A N 1
ATOM 600 C CA . ASN A 1 85 ? 7.001 -4.676 -0.442 1.00 98.31 85 ASN A CA 1
ATOM 601 C C . ASN A 1 85 ? 6.308 -4.576 -1.796 1.00 98.31 85 ASN A C 1
ATOM 603 O O . ASN A 1 85 ? 6.766 -5.181 -2.756 1.00 98.31 85 ASN A O 1
ATOM 607 N N . THR A 1 86 ? 5.286 -3.733 -1.883 1.00 98.56 86 THR A N 1
ATOM 608 C CA . THR A 1 86 ? 4.746 -3.230 -3.156 1.00 98.56 86 THR A CA 1
ATOM 609 C C . THR A 1 86 ? 5.597 -2.067 -3.694 1.00 98.56 86 THR A C 1
ATOM 611 O O . THR A 1 86 ? 6.360 -1.454 -2.932 1.00 98.56 86 THR A O 1
ATOM 614 N N . PRO A 1 87 ? 5.439 -1.645 -4.963 1.00 98.62 87 PRO A N 1
ATOM 615 C CA . PRO A 1 87 ? 6.061 -0.422 -5.476 1.00 98.62 87 PRO A CA 1
ATOM 616 C C . PRO A 1 87 ? 5.802 0.817 -4.600 1.00 98.62 87 PRO A C 1
ATOM 618 O O . PRO A 1 87 ? 6.706 1.631 -4.390 1.00 98.62 87 PRO A O 1
ATOM 621 N N . LEU A 1 88 ? 4.607 0.944 -4.004 1.00 98.75 88 LEU A N 1
ATOM 622 C CA . LEU A 1 88 ? 4.277 2.071 -3.124 1.00 98.75 88 LEU A CA 1
ATOM 623 C C . LEU A 1 88 ? 5.145 2.088 -1.850 1.00 98.75 88 LEU A C 1
ATOM 62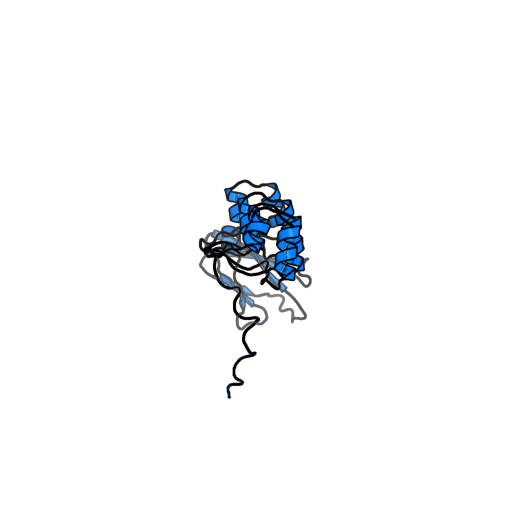5 O O . LEU A 1 88 ? 5.587 3.164 -1.443 1.00 98.75 88 LEU A O 1
ATOM 629 N N . HIS A 1 89 ? 5.483 0.925 -1.275 1.00 98.75 89 HIS A N 1
ATOM 630 C CA . HIS A 1 89 ? 6.421 0.838 -0.144 1.00 98.75 89 HIS A CA 1
ATOM 631 C C . HIS A 1 89 ? 7.797 1.415 -0.488 1.00 98.75 89 HIS A C 1
ATOM 633 O O . HIS A 1 89 ? 8.411 2.076 0.354 1.00 98.75 89 HIS A O 1
ATOM 639 N N . TYR A 1 90 ? 8.278 1.193 -1.715 1.00 98.31 90 TYR A N 1
ATOM 640 C CA . TYR A 1 90 ? 9.572 1.700 -2.166 1.00 98.31 90 TYR A CA 1
ATOM 641 C C . TYR A 1 90 ? 9.574 3.212 -2.376 1.00 98.31 90 TYR A C 1
ATOM 643 O O . TYR A 1 90 ? 10.512 3.873 -1.924 1.00 98.31 90 TYR A O 1
ATOM 651 N N . THR A 1 91 ? 8.515 3.775 -2.971 1.00 98.50 91 THR A N 1
ATOM 652 C CA . THR A 1 91 ? 8.388 5.242 -3.070 1.00 98.50 91 THR A CA 1
ATOM 653 C C . THR A 1 91 ? 8.361 5.891 -1.685 1.00 98.50 91 THR A C 1
ATOM 655 O O . THR A 1 91 ? 9.040 6.891 -1.460 1.00 98.50 91 THR A O 1
ATOM 658 N N . ALA A 1 92 ? 7.657 5.271 -0.731 1.00 98.38 92 ALA A N 1
ATOM 659 C CA . ALA A 1 92 ? 7.570 5.728 0.646 1.00 98.38 92 ALA A CA 1
ATOM 660 C C . ALA A 1 92 ? 8.892 5.593 1.407 1.00 98.38 92 ALA A C 1
ATOM 662 O O . ALA A 1 92 ? 9.213 6.455 2.212 1.00 98.38 92 ALA A O 1
ATOM 663 N N . HIS A 1 93 ? 9.681 4.551 1.146 1.00 97.44 93 HIS A N 1
ATOM 664 C CA . HIS A 1 93 ? 11.016 4.385 1.724 1.00 97.44 93 HIS A CA 1
ATOM 665 C C . HIS A 1 93 ? 12.015 5.431 1.194 1.00 97.44 93 HIS A C 1
ATOM 667 O O . HIS A 1 93 ? 12.826 5.967 1.953 1.00 97.44 93 HIS A O 1
ATOM 673 N N . ARG A 1 94 ? 11.967 5.728 -0.111 1.00 97.50 94 ARG A N 1
ATOM 674 C CA . ARG A 1 94 ? 12.939 6.600 -0.795 1.00 97.50 94 ARG A CA 1
ATOM 675 C C . ARG A 1 94 ? 12.567 8.077 -0.830 1.00 97.50 94 ARG A C 1
ATOM 677 O O . ARG A 1 94 ? 13.456 8.887 -1.063 1.00 97.50 94 ARG A O 1
ATOM 684 N N . GLY A 1 95 ? 11.305 8.430 -0.595 1.00 96.75 95 GLY A N 1
ATOM 685 C CA . GLY A 1 95 ? 10.846 9.815 -0.711 1.00 96.75 95 GLY A CA 1
ATOM 686 C C . GLY A 1 95 ? 10.463 10.219 -2.139 1.00 96.75 95 GLY A C 1
ATOM 687 O O . GLY A 1 95 ? 10.389 11.407 -2.436 1.00 96.75 95 GLY A O 1
ATOM 688 N N . SER A 1 96 ? 10.201 9.260 -3.033 1.00 97.38 96 SER A N 1
ATOM 689 C CA . SER A 1 96 ? 9.869 9.498 -4.449 1.00 97.38 96 SER A CA 1
ATOM 690 C C . SER A 1 96 ? 8.419 9.970 -4.629 1.00 97.38 96 SER A C 1
ATOM 692 O O . SER A 1 96 ? 7.553 9.223 -5.093 1.00 97.38 96 SE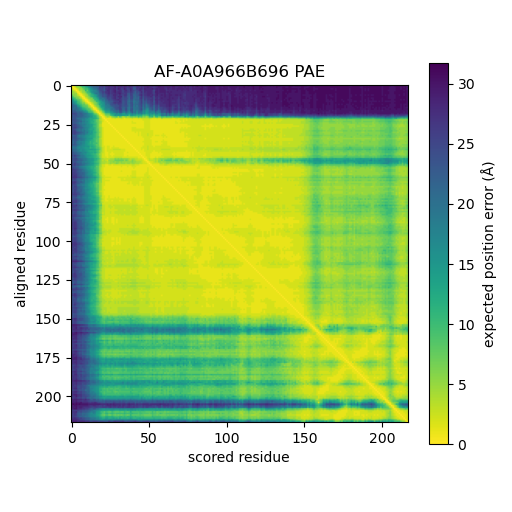R A O 1
ATOM 694 N N . LYS A 1 97 ? 8.139 11.211 -4.226 1.00 97.88 97 LYS A N 1
ATOM 695 C CA . LYS A 1 97 ? 6.793 11.800 -4.133 1.00 97.88 97 LYS A CA 1
ATOM 696 C C . LYS A 1 97 ? 5.988 11.728 -5.427 1.00 97.88 97 LYS A C 1
ATOM 698 O O . LYS A 1 97 ? 4.816 11.354 -5.392 1.00 97.88 97 LYS A O 1
ATOM 703 N N . GLU A 1 98 ? 6.573 12.088 -6.560 1.00 98.62 98 GLU A N 1
ATOM 704 C CA . GLU A 1 98 ? 5.866 12.146 -7.842 1.00 98.62 98 GLU A CA 1
ATOM 705 C C . GLU A 1 98 ? 5.468 10.740 -8.303 1.00 98.62 98 GLU A C 1
ATOM 707 O O . GLU A 1 98 ? 4.354 10.537 -8.788 1.00 98.62 98 GLU A O 1
ATOM 712 N N . THR A 1 99 ? 6.328 9.747 -8.062 1.00 98.69 99 THR A N 1
ATOM 713 C CA . THR A 1 99 ? 6.019 8.342 -8.344 1.00 98.69 99 THR A CA 1
ATOM 714 C C . THR A 1 99 ? 4.979 7.793 -7.368 1.00 98.69 99 THR A C 1
ATOM 716 O O . THR A 1 99 ? 4.052 7.111 -7.797 1.00 98.69 99 THR A O 1
ATOM 719 N N . ALA A 1 100 ? 5.052 8.148 -6.079 1.00 98.69 100 ALA A N 1
ATOM 720 C CA . ALA A 1 100 ? 4.011 7.810 -5.104 1.00 98.69 100 ALA A CA 1
ATOM 721 C C . ALA A 1 100 ? 2.649 8.377 -5.535 1.00 98.69 100 ALA A C 1
ATOM 723 O O . ALA A 1 100 ? 1.644 7.669 -5.544 1.00 98.69 100 ALA A O 1
ATOM 724 N N . LYS A 1 101 ? 2.616 9.646 -5.961 1.00 98.81 101 LYS A N 1
ATOM 725 C CA . LYS A 1 101 ? 1.411 10.310 -6.471 1.00 98.81 101 LYS A CA 1
ATOM 726 C C . LYS A 1 101 ? 0.843 9.593 -7.691 1.00 98.81 101 LYS A C 1
ATOM 728 O O . LYS A 1 101 ? -0.369 9.392 -7.741 1.00 98.81 101 LYS A O 1
ATOM 733 N N . LEU A 1 102 ? 1.692 9.196 -8.638 1.00 98.81 102 LEU A N 1
ATOM 734 C CA . LEU A 1 102 ? 1.278 8.414 -9.801 1.00 98.81 102 LEU A CA 1
ATOM 735 C C . LEU A 1 102 ? 0.618 7.094 -9.376 1.00 98.81 102 LEU A C 1
ATOM 737 O O . LEU A 1 102 ? -0.518 6.844 -9.771 1.00 98.81 102 LEU A O 1
ATOM 741 N N . LEU A 1 103 ? 1.282 6.293 -8.536 1.00 98.81 103 LEU A N 1
ATOM 742 C CA . LEU A 1 103 ? 0.761 5.000 -8.072 1.00 98.81 103 LEU A CA 1
ATOM 743 C C . LEU A 1 103 ? -0.594 5.147 -7.362 1.00 98.81 103 LEU A C 1
ATOM 745 O O . LEU A 1 103 ? -1.533 4.412 -7.659 1.00 98.81 103 LEU A O 1
ATOM 749 N N . ILE A 1 104 ? -0.724 6.140 -6.479 1.00 98.69 104 ILE A N 1
ATOM 750 C CA . ILE A 1 104 ? -1.968 6.414 -5.744 1.00 98.69 104 ILE A CA 1
ATOM 751 C C . ILE A 1 104 ? -3.103 6.798 -6.703 1.00 98.69 104 ILE A C 1
ATOM 753 O O . ILE A 1 104 ? -4.209 6.274 -6.586 1.00 98.69 104 ILE A O 1
ATOM 757 N N . ILE A 1 105 ? -2.844 7.677 -7.678 1.00 98.50 105 ILE A N 1
ATOM 758 C CA . ILE A 1 105 ? -3.849 8.085 -8.677 1.00 98.50 105 ILE A CA 1
ATOM 759 C C . ILE A 1 105 ? -4.254 6.908 -9.573 1.00 98.50 105 ILE A C 1
ATOM 761 O O . ILE A 1 105 ? -5.407 6.829 -9.996 1.00 98.50 105 ILE A O 1
ATOM 765 N N . LYS A 1 106 ? -3.326 5.988 -9.850 1.00 98.50 106 LYS A N 1
ATOM 766 C CA . LYS A 1 106 ? -3.583 4.771 -10.631 1.00 98.50 106 LYS A CA 1
ATOM 767 C C . LYS A 1 106 ? -4.251 3.654 -9.821 1.00 98.50 106 LYS A C 1
ATOM 769 O O . LYS A 1 106 ? -4.589 2.630 -10.401 1.00 98.50 106 LYS A O 1
ATOM 774 N N . GLY A 1 107 ? -4.522 3.878 -8.533 1.00 97.75 107 GLY A N 1
ATOM 775 C CA . GLY A 1 107 ? -5.341 2.989 -7.711 1.00 97.75 107 GLY A CA 1
ATOM 776 C C . GLY A 1 107 ? -4.564 1.989 -6.859 1.00 97.75 107 GLY A C 1
ATOM 777 O O . GLY A 1 107 ? -5.161 1.002 -6.438 1.00 97.75 107 GLY A O 1
ATOM 778 N N . ALA A 1 108 ? -3.279 2.234 -6.582 1.00 98.44 108 ALA A N 1
ATOM 779 C CA . ALA A 1 108 ? -2.509 1.388 -5.671 1.00 98.44 108 ALA A CA 1
ATOM 780 C C . ALA A 1 108 ? -3.172 1.300 -4.280 1.00 98.44 108 ALA A C 1
ATOM 782 O O . ALA A 1 108 ? -3.642 2.308 -3.731 1.00 98.44 108 ALA A O 1
ATOM 783 N N . VAL A 1 109 ? -3.188 0.112 -3.677 1.00 98.44 109 VAL A N 1
ATOM 784 C CA . VAL A 1 109 ? -3.762 -0.116 -2.349 1.00 98.44 109 VAL A CA 1
ATOM 785 C C . VAL A 1 109 ? -2.811 0.431 -1.286 1.00 98.44 109 VAL A C 1
ATOM 787 O O . VAL A 1 109 ? -1.655 0.044 -1.147 1.00 98.44 109 VAL A O 1
ATOM 790 N N . LEU A 1 110 ? -3.323 1.353 -0.472 1.00 98.50 110 LEU A N 1
ATOM 791 C CA . LEU A 1 110 ? -2.488 2.150 0.438 1.00 98.50 110 LEU A CA 1
ATOM 792 C C . LEU A 1 110 ? -2.112 1.443 1.744 1.00 98.50 110 LEU A C 1
ATOM 794 O O . LEU A 1 110 ? -1.233 1.908 2.462 1.00 98.50 110 LEU A O 1
ATOM 798 N N . ASN A 1 111 ? -2.826 0.369 2.082 1.00 98.19 111 ASN A N 1
ATOM 799 C CA . ASN A 1 111 ? -2.789 -0.276 3.398 1.00 98.19 111 ASN A CA 1
ATOM 800 C C . ASN A 1 111 ? -2.252 -1.714 3.338 1.00 98.19 111 ASN A C 1
ATOM 802 O O . ASN A 1 111 ? -2.512 -2.496 4.254 1.00 98.19 111 ASN A O 1
ATOM 806 N N . VAL A 1 112 ? -1.545 -2.075 2.262 1.00 98.12 112 VAL A N 1
ATOM 807 C CA . VAL A 1 112 ? -0.851 -3.366 2.173 1.00 98.12 112 VAL A CA 1
ATOM 808 C C . VAL A 1 112 ? 0.194 -3.430 3.276 1.00 98.12 112 VAL A C 1
ATOM 810 O O . VAL A 1 112 ? 0.899 -2.452 3.508 1.00 98.12 112 VAL A O 1
ATOM 813 N N . LYS A 1 113 ? 0.267 -4.564 3.969 1.00 98.06 113 LYS A N 1
ATOM 814 C CA . LYS A 1 113 ? 1.304 -4.831 4.962 1.00 98.06 113 LYS A CA 1
ATOM 815 C C . LYS A 1 113 ? 2.364 -5.713 4.328 1.00 98.06 113 LYS A C 1
ATOM 817 O O . LYS A 1 113 ? 2.018 -6.773 3.808 1.00 98.06 113 LYS A O 1
ATOM 822 N N . ARG A 1 114 ? 3.621 -5.286 4.400 1.00 97.56 114 ARG A N 1
ATOM 823 C CA . ARG A 1 114 ? 4.767 -6.134 4.062 1.00 97.56 114 ARG A CA 1
ATOM 824 C C . ARG A 1 114 ? 5.018 -7.172 5.165 1.00 97.56 114 ARG A C 1
ATOM 826 O O . ARG A 1 114 ? 4.328 -7.162 6.186 1.00 97.56 114 ARG A O 1
ATOM 833 N N . ASP A 1 115 ? 6.016 -8.034 4.996 1.00 97.94 115 ASP A N 1
ATOM 834 C CA . ASP A 1 115 ? 6.223 -9.207 5.864 1.00 97.94 115 ASP A CA 1
ATOM 835 C C . ASP A 1 115 ? 6.418 -8.880 7.357 1.00 97.94 115 ASP A C 1
ATOM 837 O O . ASP A 1 115 ? 6.018 -9.660 8.219 1.00 97.94 115 ASP A O 1
ATOM 841 N N . ASP A 1 116 ? 6.992 -7.719 7.687 1.00 96.56 116 ASP A N 1
ATOM 842 C CA . ASP A 1 116 ? 7.154 -7.255 9.076 1.00 96.56 116 ASP A CA 1
ATOM 843 C C . ASP A 1 116 ? 5.930 -6.502 9.630 1.00 96.56 116 ASP A C 1
ATOM 845 O O . ASP A 1 116 ? 5.948 -6.016 10.760 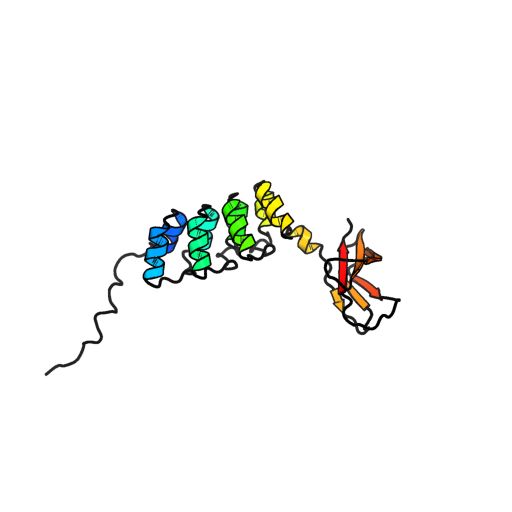1.00 96.56 116 ASP A O 1
ATOM 849 N N . GLY A 1 117 ? 4.851 -6.418 8.851 1.00 97.62 117 GLY A N 1
ATOM 850 C CA . GLY A 1 117 ? 3.601 -5.767 9.217 1.00 97.62 117 GLY A CA 1
ATOM 851 C C . GLY A 1 117 ? 3.519 -4.280 8.871 1.00 97.62 117 GLY A C 1
ATOM 852 O O . GLY A 1 117 ? 2.424 -3.726 9.015 1.00 97.62 117 GLY A O 1
ATOM 853 N N . ASN A 1 118 ? 4.603 -3.651 8.402 1.00 98.25 118 ASN A N 1
ATOM 854 C CA . ASN A 1 118 ? 4.611 -2.233 8.039 1.00 98.25 118 ASN A CA 1
ATOM 855 C C . ASN A 1 118 ? 3.788 -1.959 6.778 1.00 98.25 118 ASN A C 1
ATOM 857 O O . ASN A 1 118 ? 3.826 -2.726 5.816 1.00 98.25 118 ASN A O 1
ATOM 861 N N . THR A 1 119 ? 3.079 -0.832 6.771 1.00 98.69 119 THR A N 1
ATOM 862 C CA . THR A 1 119 ? 2.430 -0.277 5.576 1.00 98.69 119 THR A CA 1
ATOM 863 C C . THR A 1 119 ? 3.354 0.707 4.848 1.00 98.69 119 THR A C 1
ATOM 865 O O . THR A 1 119 ? 4.360 1.154 5.414 1.00 98.69 119 THR A O 1
ATOM 868 N N . PRO A 1 120 ? 3.018 1.158 3.623 1.00 98.69 120 PRO A N 1
ATOM 869 C CA . PRO A 1 120 ? 3.743 2.258 2.993 1.00 98.69 120 PRO A CA 1
ATOM 870 C C . PRO A 1 120 ? 3.787 3.523 3.865 1.00 98.69 120 PRO A C 1
ATOM 872 O O . PRO A 1 120 ? 4.795 4.228 3.868 1.00 98.69 120 PRO A O 1
ATOM 875 N N . LEU A 1 121 ? 2.736 3.802 4.650 1.00 98.75 121 LEU A N 1
ATOM 876 C CA . LEU A 1 121 ? 2.732 4.949 5.563 1.00 98.75 121 LEU A CA 1
ATOM 877 C C . LEU A 1 121 ? 3.733 4.780 6.716 1.00 98.75 121 LEU A C 1
ATOM 879 O O . LEU A 1 121 ? 4.362 5.764 7.111 1.00 98.75 121 LEU A O 1
ATOM 883 N N . ASP A 1 122 ? 3.914 3.558 7.226 1.00 98.75 122 ASP A N 1
ATOM 884 C CA . ASP A 1 122 ? 4.934 3.266 8.243 1.00 98.75 122 ASP A CA 1
ATOM 885 C C . ASP A 1 122 ? 6.340 3.546 7.698 1.00 98.75 122 ASP A C 1
ATOM 887 O O . ASP A 1 122 ? 7.113 4.256 8.344 1.00 98.75 122 ASP A O 1
ATOM 891 N N . ASN A 1 123 ? 6.639 3.104 6.469 1.00 98.38 123 ASN A N 1
ATOM 892 C CA . ASN A 1 123 ? 7.911 3.412 5.809 1.00 98.38 123 ASN A CA 1
ATOM 893 C C . ASN A 1 123 ? 8.112 4.932 5.657 1.00 98.38 123 ASN A C 1
ATOM 895 O O . ASN A 1 123 ? 9.137 5.461 6.086 1.00 98.38 123 ASN A O 1
ATOM 899 N N . ALA A 1 124 ? 7.136 5.659 5.101 1.00 98.56 124 ALA A N 1
ATOM 900 C CA . ALA A 1 124 ? 7.249 7.113 4.933 1.00 98.56 124 ALA A CA 1
ATOM 901 C C . ALA A 1 124 ? 7.483 7.833 6.274 1.00 98.56 124 ALA A C 1
ATOM 903 O O . ALA A 1 124 ? 8.284 8.767 6.346 1.00 98.56 124 ALA A O 1
ATOM 904 N N . THR A 1 125 ? 6.831 7.362 7.343 1.00 98.50 125 THR A N 1
ATOM 905 C CA . THR A 1 125 ? 6.986 7.890 8.706 1.00 98.50 125 THR A CA 1
ATOM 906 C C . THR A 1 125 ? 8.376 7.604 9.271 1.00 98.50 125 THR A C 1
ATOM 908 O O . THR A 1 125 ? 9.040 8.526 9.747 1.00 98.50 125 THR A O 1
ATOM 911 N N . GLN A 1 126 ? 8.854 6.360 9.167 1.00 98.12 126 GLN A N 1
ATOM 912 C CA . GLN A 1 126 ? 10.176 5.943 9.643 1.00 98.12 126 GLN A CA 1
ATOM 913 C C . GLN A 1 126 ? 11.302 6.777 9.015 1.00 98.12 126 GLN A C 1
ATOM 915 O O . GLN A 1 126 ? 12.243 7.171 9.707 1.00 98.12 126 GLN A O 1
ATOM 920 N N . TYR A 1 127 ? 11.193 7.069 7.718 1.00 97.56 127 TYR A N 1
ATOM 921 C CA . TYR A 1 127 ? 12.193 7.836 6.970 1.00 97.56 127 TYR A CA 1
ATOM 922 C C . TYR A 1 127 ? 11.891 9.344 6.887 1.00 97.56 127 TYR A C 1
ATOM 924 O O . TYR A 1 127 ? 12.650 10.077 6.260 1.00 97.56 127 TYR A O 1
ATOM 932 N N . LYS A 1 128 ? 10.849 9.826 7.584 1.00 98.19 128 LYS A N 1
ATOM 933 C CA . LYS A 1 128 ? 10.477 11.249 7.728 1.00 98.19 128 LYS A CA 1
ATOM 934 C C . LYS A 1 128 ? 10.142 11.968 6.411 1.00 98.19 128 LYS A C 1
ATOM 936 O O . LYS A 1 128 ? 10.369 13.170 6.284 1.00 98.19 128 LYS A O 1
ATOM 941 N N . HIS A 1 129 ? 9.546 11.262 5.453 1.00 98.25 129 HIS A N 1
ATOM 942 C CA . HIS A 1 129 ? 9.121 11.829 4.166 1.00 98.25 129 HIS A CA 1
ATOM 943 C C . HIS A 1 129 ? 7.747 12.502 4.282 1.00 98.25 129 HIS A C 1
ATOM 945 O O . HIS A 1 129 ? 6.737 11.960 3.829 1.00 98.25 129 HIS A O 1
ATOM 951 N N . THR A 1 130 ? 7.701 13.678 4.914 1.00 97.75 130 THR A N 1
ATOM 952 C CA . THR A 1 130 ? 6.463 14.401 5.280 1.00 97.75 130 THR A CA 1
ATOM 953 C C . THR A 1 130 ? 5.484 14.585 4.124 1.00 97.75 130 THR A C 1
ATOM 955 O O . THR A 1 130 ? 4.297 14.319 4.283 1.00 97.75 130 THR A O 1
ATOM 958 N N . GLU A 1 131 ? 5.963 14.937 2.931 1.00 97.44 131 GLU A N 1
ATOM 959 C CA . GLU A 1 131 ? 5.082 15.129 1.773 1.00 97.44 131 GLU A CA 1
ATOM 960 C C . GLU A 1 131 ? 4.397 13.829 1.314 1.00 97.44 131 GLU A C 1
ATOM 962 O O . GLU A 1 131 ? 3.258 13.862 0.845 1.00 97.44 131 GLU A O 1
ATOM 967 N N . ILE A 1 132 ? 5.058 12.674 1.466 1.00 98.25 132 ILE A N 1
ATOM 968 C CA . ILE A 1 132 ? 4.452 11.366 1.178 1.00 98.25 132 ILE A CA 1
ATOM 969 C C . ILE A 1 132 ? 3.485 10.966 2.293 1.00 98.25 132 ILE A C 1
ATOM 971 O O . ILE A 1 132 ? 2.413 10.439 1.995 1.00 98.25 132 ILE A O 1
ATOM 975 N N . ILE A 1 133 ? 3.832 11.237 3.556 1.00 98.75 133 ILE A N 1
ATOM 976 C CA . ILE A 1 133 ? 2.943 11.010 4.706 1.00 98.75 133 ILE A CA 1
ATOM 977 C C . ILE A 1 133 ? 1.613 11.733 4.470 1.00 98.75 133 ILE A C 1
ATOM 979 O O . ILE A 1 133 ? 0.553 11.103 4.511 1.00 98.75 133 ILE A O 1
ATOM 983 N N . ASP A 1 134 ? 1.670 13.024 4.144 1.00 98.38 134 ASP A N 1
ATOM 984 C CA . ASP A 1 134 ? 0.485 13.843 3.882 1.00 98.38 134 ASP A CA 1
ATOM 985 C C . ASP A 1 134 ? -0.304 13.323 2.678 1.00 98.38 134 ASP A C 1
ATOM 987 O O . ASP A 1 134 ? -1.533 13.224 2.721 1.00 98.38 134 ASP A O 1
ATOM 991 N N . LEU A 1 135 ? 0.393 12.931 1.609 1.00 98.38 135 LEU A N 1
ATOM 992 C CA . LEU A 1 135 ? -0.224 12.398 0.399 1.00 98.38 135 LEU A CA 1
ATOM 993 C C . LEU A 1 135 ? -0.969 11.078 0.649 1.00 98.38 135 LEU A C 1
ATOM 995 O O . LEU A 1 135 ? -2.119 10.941 0.221 1.00 98.38 135 LEU A O 1
ATOM 999 N N . ILE A 1 136 ? -0.344 10.119 1.335 1.00 98.50 136 ILE A N 1
ATOM 1000 C CA . ILE A 1 136 ? -0.945 8.816 1.648 1.00 98.50 136 ILE A CA 1
ATOM 1001 C C . ILE A 1 136 ? -2.126 9.000 2.607 1.00 98.50 136 ILE A C 1
ATOM 1003 O O . ILE A 1 136 ? -3.206 8.451 2.365 1.00 98.50 136 ILE A O 1
ATOM 1007 N N . ARG A 1 137 ? -1.975 9.833 3.647 1.00 98.44 137 ARG A N 1
ATOM 1008 C CA . ARG A 1 137 ? -3.065 10.144 4.588 1.00 98.44 137 ARG A CA 1
ATOM 1009 C C . ARG A 1 137 ? -4.250 10.803 3.899 1.00 98.44 137 ARG A C 1
ATOM 1011 O O . ARG A 1 137 ? -5.389 10.405 4.143 1.00 98.44 137 ARG A O 1
ATOM 1018 N N . LYS A 1 138 ? -3.996 11.752 2.993 1.00 98.00 138 LYS A N 1
ATOM 1019 C CA . LYS A 1 138 ? -5.039 12.423 2.202 1.00 98.00 138 LYS A CA 1
ATOM 1020 C C . LYS A 1 138 ? -5.910 11.437 1.419 1.00 98.00 138 LYS A C 1
ATOM 1022 O O . LYS A 1 138 ? -7.092 11.706 1.228 1.00 98.00 138 LYS A O 1
ATOM 1027 N N . HIS A 1 139 ? -5.353 10.301 1.001 1.00 97.56 139 HIS A N 1
ATOM 1028 C CA . HIS A 1 139 ? -6.076 9.258 0.269 1.00 97.56 139 HIS A CA 1
ATOM 1029 C C . HIS A 1 139 ? -6.539 8.092 1.165 1.00 97.56 139 HIS A C 1
ATOM 1031 O O . HIS A 1 139 ? -7.043 7.089 0.668 1.00 97.56 139 HIS A O 1
ATOM 1037 N N . GLY A 1 140 ? -6.440 8.234 2.491 1.00 96.00 140 GLY A N 1
ATOM 1038 C CA . GLY A 1 140 ? -6.990 7.286 3.464 1.00 96.00 140 GLY A CA 1
ATOM 1039 C C . GLY A 1 140 ? -6.047 6.158 3.890 1.00 96.00 140 GLY A C 1
ATOM 1040 O O . GLY A 1 140 ? -6.502 5.228 4.575 1.00 96.00 140 GLY A O 1
ATOM 1041 N N . GLY A 1 141 ? -4.767 6.239 3.516 1.00 97.62 141 GLY A N 1
ATOM 1042 C CA . GLY A 1 141 ? -3.733 5.331 3.999 1.00 97.62 141 GLY A CA 1
ATOM 1043 C C . GLY A 1 141 ? -3.492 5.489 5.502 1.00 97.62 141 GLY A C 1
ATOM 1044 O O . GLY A 1 141 ? -3.643 6.581 6.056 1.00 97.62 141 GLY A O 1
ATOM 1045 N N . LYS A 1 142 ? -3.175 4.374 6.158 1.00 98.00 142 LYS A N 1
ATOM 1046 C CA . LYS A 1 142 ? -3.045 4.245 7.612 1.00 98.00 142 LYS A CA 1
ATOM 1047 C C . LYS A 1 142 ? -1.769 3.500 7.982 1.00 98.00 142 LYS A C 1
ATOM 1049 O O . LYS A 1 142 ? -1.265 2.684 7.205 1.00 98.00 142 LYS A O 1
ATOM 1054 N N . THR A 1 143 ? -1.261 3.767 9.177 1.00 98.31 143 THR A N 1
ATOM 1055 C CA . THR A 1 143 ? -0.165 2.990 9.764 1.00 98.31 143 THR A CA 1
ATOM 1056 C C . THR A 1 143 ? -0.664 1.608 10.164 1.00 98.31 143 THR A C 1
ATOM 1058 O O . THR A 1 143 ? -1.860 1.391 10.396 1.00 98.31 143 THR A O 1
ATOM 1061 N N . SER A 1 144 ? 0.246 0.651 10.286 1.00 97.44 144 SER A N 1
ATOM 1062 C CA . SER A 1 144 ? -0.076 -0.677 10.814 1.00 97.44 144 SER A CA 1
ATOM 1063 C C . SER A 1 144 ? -0.697 -0.615 12.215 1.00 97.44 144 SER A C 1
ATOM 1065 O O . SER A 1 144 ? -1.632 -1.375 12.491 1.00 97.44 144 SER A O 1
ATOM 1067 N N . ALA A 1 145 ? -0.238 0.323 13.052 1.00 95.12 145 ALA A N 1
ATOM 1068 C CA . ALA A 1 145 ? -0.778 0.601 14.381 1.00 95.12 145 ALA A CA 1
ATOM 1069 C C . ALA A 1 145 ? -2.216 1.143 14.325 1.00 95.12 145 ALA A C 1
ATOM 1071 O O . ALA A 1 145 ? -3.088 0.635 15.024 1.00 95.12 145 ALA A O 1
ATOM 1072 N N . GLU A 1 146 ? -2.502 2.112 13.450 1.00 94.44 146 GLU A N 1
ATOM 1073 C CA . GLU A 1 146 ? -3.865 2.624 13.243 1.00 94.44 146 GLU A CA 1
ATOM 1074 C C . GLU A 1 146 ? -4.809 1.519 12.752 1.00 94.44 146 GLU A C 1
ATOM 1076 O O . GLU A 1 146 ? -5.938 1.405 13.229 1.00 94.44 146 GLU A O 1
ATOM 1081 N N . LEU A 1 147 ? -4.347 0.668 11.829 1.00 93.69 147 LEU A N 1
ATOM 1082 C CA . LEU A 1 147 ? -5.126 -0.468 11.327 1.00 93.69 147 LEU A CA 1
ATOM 1083 C C . LEU A 1 147 ? -5.433 -1.497 12.422 1.00 93.69 147 LEU A C 1
ATOM 1085 O O . LEU A 1 147 ? -6.503 -2.103 12.398 1.00 93.69 147 LEU A O 1
ATOM 1089 N N . ALA A 1 148 ? -4.521 -1.698 13.377 1.00 91.50 148 ALA A N 1
ATOM 1090 C CA . ALA A 1 148 ? -4.725 -2.615 14.499 1.00 91.50 148 ALA A CA 1
ATOM 1091 C C . ALA A 1 148 ? -5.816 -2.136 15.473 1.00 91.50 148 ALA A C 1
ATOM 1093 O O . ALA A 1 148 ? -6.430 -2.956 16.153 1.00 91.50 148 ALA A O 1
ATOM 1094 N N . LEU A 1 149 ? -6.088 -0.828 15.511 1.00 90.75 149 LEU A N 1
ATOM 1095 C CA . LEU A 1 149 ? -7.129 -0.235 16.352 1.00 90.75 149 LEU A CA 1
ATOM 1096 C C . LEU A 1 149 ? -8.527 -0.286 15.718 1.00 90.75 149 LEU A C 1
ATOM 1098 O O . LEU A 1 149 ? -9.507 0.008 16.402 1.00 90.75 149 LEU A O 1
ATOM 1102 N N . ILE A 1 150 ? -8.653 -0.647 14.434 1.00 90.50 150 ILE A N 1
ATOM 1103 C CA . ILE A 1 150 ? -9.950 -0.673 13.747 1.00 90.50 150 ILE A CA 1
ATOM 1104 C C . ILE A 1 150 ? -10.820 -1.811 14.311 1.00 90.50 150 ILE A C 1
ATOM 1106 O O . ILE A 1 150 ? -10.437 -2.981 14.200 1.00 90.50 150 ILE A O 1
ATOM 1110 N N . PRO A 1 151 ? -12.013 -1.508 14.858 1.00 93.06 151 PRO A N 1
ATOM 1111 C CA . PRO A 1 151 ? -12.925 -2.533 15.352 1.00 93.06 151 PRO A CA 1
ATOM 1112 C C . PRO A 1 151 ? -13.452 -3.410 14.213 1.00 93.06 151 PRO A C 1
ATOM 1114 O O . PRO A 1 151 ? -13.963 -2.914 13.206 1.00 93.06 151 PRO A O 1
ATOM 1117 N N . ARG A 1 152 ? -13.377 -4.726 14.389 1.00 91.62 152 ARG A N 1
ATOM 1118 C CA . ARG A 1 152 ? -13.967 -5.731 13.503 1.00 91.62 152 ARG A CA 1
ATOM 1119 C C . ARG A 1 152 ? -15.384 -6.022 13.962 1.00 91.62 152 ARG A C 1
ATOM 1121 O O . ARG A 1 152 ? -15.589 -6.439 15.097 1.00 91.62 152 ARG A O 1
ATOM 1128 N N . LEU A 1 153 ? -16.347 -5.795 13.074 1.00 92.06 153 LEU A N 1
ATOM 1129 C CA . LEU A 1 153 ? -17.758 -6.018 13.367 1.00 92.06 153 LEU A CA 1
ATOM 1130 C C . LEU A 1 153 ? -18.140 -7.474 13.089 1.00 92.06 153 LEU A C 1
ATOM 1132 O O . LEU A 1 153 ? -17.818 -8.010 12.029 1.00 92.06 153 LEU A O 1
ATOM 1136 N N . SER A 1 154 ? -18.893 -8.065 14.009 1.00 91.31 154 SER A N 1
ATOM 1137 C CA . SER A 1 154 ? -19.492 -9.392 13.879 1.00 91.31 154 SER A CA 1
ATOM 1138 C C . SER A 1 154 ? -21.004 -9.263 14.018 1.00 91.31 154 SER A C 1
ATOM 1140 O O . SER A 1 154 ? -21.522 -8.891 15.072 1.00 91.31 154 SER A O 1
ATOM 1142 N N . PHE A 1 155 ? -21.742 -9.541 12.945 1.00 82.88 155 PHE A N 1
ATOM 1143 C CA . PHE A 1 155 ? -23.201 -9.489 12.994 1.00 82.88 155 PHE A CA 1
ATOM 1144 C C . PHE A 1 155 ? -23.745 -10.650 13.825 1.00 82.88 155 PHE A C 1
ATOM 1146 O O . PHE A 1 155 ? -23.360 -11.805 13.652 1.00 82.88 155 PHE A O 1
ATOM 1153 N N . ILE A 1 156 ? -24.658 -10.333 14.737 1.00 83.88 156 ILE A N 1
ATOM 1154 C CA . ILE A 1 156 ? -25.319 -11.319 15.596 1.00 83.88 156 ILE A CA 1
ATOM 1155 C C . ILE A 1 156 ? -26.687 -11.692 15.018 1.00 83.88 156 ILE A C 1
ATOM 1157 O O . ILE A 1 156 ? -27.172 -11.055 14.085 1.00 83.88 156 ILE A O 1
ATOM 1161 N N . ARG A 1 157 ? -27.356 -12.698 15.601 1.00 80.06 157 ARG A N 1
ATOM 1162 C CA . ARG A 1 157 ? -28.759 -13.048 15.294 1.00 80.06 157 ARG A CA 1
ATOM 1163 C C . ARG A 1 157 ? -29.736 -11.978 15.817 1.00 80.06 157 ARG A C 1
ATOM 1165 O O . ARG A 1 157 ? -30.564 -12.234 16.684 1.00 80.06 157 ARG A O 1
ATOM 1172 N N . SER A 1 158 ? -29.587 -10.756 15.329 1.00 78.69 158 SER A N 1
ATOM 1173 C CA . SER A 1 158 ? -30.477 -9.615 15.507 1.00 78.69 158 SER A CA 1
ATOM 1174 C C . SER A 1 158 ? -30.301 -8.724 14.281 1.00 78.69 158 SER A C 1
ATOM 1176 O O . SER A 1 158 ? -29.167 -8.337 14.000 1.00 78.69 158 SER A O 1
ATOM 1178 N N . PRO A 1 159 ? -31.375 -8.341 13.573 1.00 75.25 159 PRO A N 1
ATOM 1179 C CA . PRO A 1 159 ? -31.247 -7.433 12.435 1.00 75.25 159 PRO A CA 1
ATOM 1180 C C . PRO A 1 159 ? -30.714 -6.055 12.857 1.00 75.25 159 PRO A C 1
ATOM 1182 O O . PRO A 1 159 ? -30.172 -5.330 12.037 1.00 75.25 159 PRO A O 1
ATOM 1185 N N . PHE A 1 160 ? -30.820 -5.694 14.137 1.00 83.56 160 PHE A N 1
ATOM 1186 C CA . PHE A 1 160 ? -30.468 -4.366 14.639 1.00 83.56 160 PHE A CA 1
ATOM 1187 C C . PHE A 1 160 ? -29.165 -4.344 15.441 1.00 83.56 160 PHE A C 1
ATOM 1189 O O . PHE A 1 160 ? -28.939 -3.395 16.184 1.00 83.56 160 PHE A O 1
ATOM 1196 N N . GLY A 1 161 ? -28.337 -5.390 15.394 1.00 88.25 161 GLY A N 1
ATOM 1197 C CA . GLY A 1 161 ? -27.195 -5.484 16.297 1.00 88.25 161 GLY A CA 1
ATOM 1198 C C . GLY A 1 161 ? -25.970 -6.177 15.735 1.00 88.25 161 GLY A C 1
ATOM 1199 O O . GLY A 1 161 ? -26.044 -6.997 14.824 1.00 88.25 161 GLY A O 1
ATOM 1200 N N . PHE A 1 162 ? -24.837 -5.867 16.348 1.00 92.94 162 PHE A N 1
ATOM 1201 C CA . PHE A 1 162 ? -23.544 -6.479 16.075 1.00 92.94 162 PHE A CA 1
ATOM 1202 C C . PHE A 1 162 ? -22.683 -6.436 17.338 1.00 92.94 162 PHE A C 1
ATOM 1204 O O . PHE A 1 162 ? -22.940 -5.657 18.264 1.00 92.94 162 PHE A O 1
ATOM 1211 N N . THR A 1 163 ? -21.666 -7.284 17.383 1.00 94.88 163 THR A N 1
ATOM 1212 C CA . THR A 1 163 ? -20.555 -7.150 18.320 1.00 94.88 163 THR A CA 1
ATOM 1213 C C . THR A 1 163 ? -19.330 -6.606 17.606 1.00 94.88 163 THR A C 1
ATOM 1215 O O . THR A 1 163 ? -19.275 -6.566 16.374 1.00 94.88 163 THR A O 1
ATOM 1218 N N . PHE A 1 164 ? -18.368 -6.121 18.377 1.00 95.31 164 PHE A N 1
ATOM 1219 C CA . PHE A 1 164 ? -17.070 -5.721 17.864 1.00 95.31 164 PHE A CA 1
ATOM 1220 C C . PHE A 1 164 ? -15.998 -5.906 18.922 1.00 95.31 164 PHE A C 1
ATOM 1222 O O . PHE A 1 164 ? -16.272 -5.764 20.116 1.00 95.31 164 PHE A O 1
ATOM 1229 N N . ASN A 1 165 ? -14.777 -6.211 18.486 1.00 94.38 165 ASN A N 1
ATOM 1230 C CA . ASN A 1 165 ? -13.662 -6.332 19.411 1.00 94.38 165 ASN A CA 1
ATOM 1231 C C . ASN A 1 165 ? -13.312 -4.970 20.017 1.00 94.38 165 ASN A C 1
ATOM 1233 O O . ASN A 1 165 ? -13.269 -3.951 19.322 1.00 94.38 165 ASN A O 1
ATOM 1237 N N . THR A 1 166 ? -13.025 -4.979 21.311 1.00 94.62 166 THR A N 1
ATOM 1238 C CA . THR A 1 166 ? -12.598 -3.805 22.067 1.00 94.62 166 THR A CA 1
ATOM 1239 C C . THR A 1 166 ? -11.218 -4.020 22.666 1.00 94.62 166 THR A C 1
ATOM 1241 O O . THR A 1 166 ? -10.754 -5.144 22.832 1.00 94.62 166 THR A O 1
ATOM 1244 N N . ILE A 1 167 ? -10.563 -2.911 22.969 1.00 91.75 167 ILE A N 1
ATOM 1245 C CA . ILE A 1 167 ? -9.317 -2.817 23.709 1.00 91.75 167 ILE A CA 1
ATOM 1246 C C . ILE A 1 167 ? -9.677 -2.109 25.010 1.00 91.75 167 ILE A C 1
ATOM 1248 O O . ILE A 1 167 ? -10.389 -1.100 24.998 1.00 91.75 167 ILE A O 1
ATOM 1252 N N . GLU A 1 168 ? -9.222 -2.660 26.128 1.00 92.44 168 GLU A N 1
ATOM 1253 C CA . GLU A 1 168 ? -9.509 -2.102 27.442 1.00 92.44 168 GLU A CA 1
ATOM 1254 C C . GLU A 1 168 ? -9.021 -0.649 27.549 1.00 92.44 168 GLU A C 1
ATOM 1256 O O . GLU A 1 168 ? -7.925 -0.306 27.103 1.00 92.44 168 GLU A O 1
ATOM 1261 N N . GLY A 1 169 ? -9.874 0.222 28.092 1.00 91.00 169 GLY A N 1
ATOM 1262 C CA . GLY A 1 169 ? -9.587 1.651 28.248 1.00 91.00 169 GLY A CA 1
ATOM 1263 C C . GLY A 1 169 ? -9.797 2.501 26.990 1.00 91.00 169 GLY A C 1
ATOM 1264 O O . GLY A 1 169 ? -9.770 3.725 27.096 1.00 91.00 169 GLY A O 1
ATOM 1265 N N . LYS A 1 170 ? -10.057 1.894 25.822 1.00 93.25 170 LYS A N 1
ATOM 1266 C CA . LYS A 1 170 ? -10.425 2.618 24.593 1.00 93.25 170 LYS A CA 1
ATOM 1267 C C . LYS A 1 170 ? -11.899 3.005 24.586 1.00 93.25 170 LYS A C 1
ATOM 1269 O O . LYS A 1 170 ? -12.748 2.260 25.085 1.00 93.25 170 LYS A O 1
ATOM 1274 N N . THR A 1 171 ? -12.217 4.146 23.978 1.00 95.38 171 THR A N 1
ATOM 1275 C CA . THR A 1 171 ? -13.604 4.586 23.789 1.00 95.38 171 THR A CA 1
ATOM 1276 C C . THR A 1 171 ? -13.993 4.470 22.323 1.00 95.38 171 THR A C 1
ATOM 1278 O O . THR A 1 171 ? -13.251 4.836 21.412 1.00 95.38 171 THR A O 1
ATOM 1281 N N . TYR A 1 172 ? -15.191 3.951 22.088 1.00 95.88 172 TYR A N 1
ATOM 1282 C CA . TYR A 1 172 ? -15.702 3.652 20.761 1.00 95.88 172 TYR A CA 1
ATOM 1283 C C . TYR A 1 172 ? -16.957 4.452 20.489 1.00 95.88 172 TYR A C 1
ATOM 1285 O O . TYR A 1 172 ? -17.927 4.387 21.243 1.00 95.88 172 TYR A O 1
ATOM 1293 N N . LYS A 1 173 ? -16.975 5.152 19.363 1.00 96.56 173 LYS A N 1
ATOM 1294 C CA . LYS A 1 173 ? -18.155 5.836 18.857 1.00 96.56 173 LYS A CA 1
ATOM 1295 C C . LYS A 1 173 ? -18.805 4.981 17.778 1.00 96.56 173 LYS A C 1
ATOM 1297 O O . LYS A 1 173 ? -18.212 4.708 16.734 1.00 96.56 173 LYS A O 1
ATOM 1302 N N . VAL A 1 174 ? -20.040 4.568 18.043 1.00 95.19 174 VAL A N 1
ATOM 1303 C CA . VAL A 1 174 ? -20.902 3.886 17.079 1.00 95.19 174 VAL A CA 1
ATOM 1304 C C . VAL A 1 174 ? -21.660 4.936 16.285 1.00 95.19 174 VAL A C 1
ATOM 1306 O O . VAL A 1 174 ? -22.344 5.790 16.858 1.00 95.19 174 VAL A O 1
ATOM 1309 N N . GLU A 1 175 ? -21.555 4.863 14.965 1.00 94.69 175 GLU A N 1
ATOM 1310 C CA . GLU A 1 175 ? -22.191 5.803 14.051 1.00 94.69 175 GLU A CA 1
ATOM 1311 C C . GLU A 1 175 ? -23.028 5.069 13.005 1.00 94.69 175 GLU A C 1
ATOM 1313 O O . GLU A 1 175 ? -22.731 3.930 12.638 1.00 94.69 175 GLU A O 1
ATOM 1318 N N . SER A 1 176 ? -24.060 5.745 12.497 1.00 91.88 176 SER A N 1
ATOM 1319 C CA . SER A 1 176 ? -24.832 5.264 11.349 1.00 91.88 176 SER A CA 1
ATOM 1320 C C . SER A 1 176 ? -25.050 6.343 10.302 1.00 91.88 176 SER A C 1
ATOM 1322 O O . SER A 1 176 ? -25.175 7.526 10.627 1.00 91.88 176 SER A O 1
ATOM 1324 N N . GLY A 1 177 ? -25.135 5.921 9.049 1.00 89.50 177 GLY A N 1
ATOM 1325 C CA . GLY A 1 177 ? -25.377 6.791 7.907 1.00 89.50 177 GLY A CA 1
ATOM 1326 C C . GLY A 1 177 ? -26.093 6.038 6.798 1.00 89.50 177 GLY A C 1
ATOM 1327 O O . GLY A 1 177 ? -25.941 4.828 6.669 1.00 89.50 177 GLY A O 1
ATOM 1328 N N . ILE A 1 178 ? -26.890 6.757 6.013 1.00 88.12 178 ILE A N 1
ATOM 1329 C CA . ILE A 1 178 ? -27.431 6.252 4.738 1.00 88.12 178 ILE A CA 1
ATOM 1330 C C . ILE A 1 178 ? -26.425 6.543 3.609 1.00 88.12 178 ILE A C 1
ATOM 1332 O O . ILE A 1 178 ? -26.316 5.807 2.638 1.00 88.12 178 ILE A O 1
ATOM 1336 N N . ASP A 1 179 ? -25.632 7.604 3.780 1.00 86.31 179 ASP A N 1
ATOM 1337 C CA . ASP A 1 179 ? -24.534 8.011 2.910 1.00 86.31 179 ASP A CA 1
ATOM 1338 C C . ASP A 1 179 ? -23.208 7.729 3.631 1.00 86.31 179 ASP A C 1
ATOM 1340 O O . ASP A 1 179 ? -22.994 8.204 4.747 1.00 86.31 179 ASP A O 1
ATOM 1344 N N . LEU A 1 180 ? -22.291 6.997 2.991 1.00 85.94 180 LEU A N 1
ATOM 1345 C CA . LEU A 1 180 ? -20.961 6.686 3.536 1.00 85.94 180 LEU A CA 1
ATOM 1346 C C . LEU A 1 180 ? -20.092 7.934 3.785 1.00 85.94 180 LEU A C 1
ATOM 1348 O O . LEU A 1 180 ? -19.028 7.835 4.403 1.00 85.94 180 LEU A O 1
ATOM 1352 N N . LYS A 1 181 ? -20.534 9.113 3.336 1.00 87.94 181 LYS A N 1
ATOM 1353 C CA . LYS A 1 181 ? -19.910 10.413 3.614 1.00 87.94 181 LYS A CA 1
ATOM 1354 C C . LYS A 1 181 ? -20.522 11.138 4.816 1.00 87.94 181 LYS A C 1
ATOM 1356 O O . LYS A 1 181 ? -19.915 12.087 5.306 1.00 87.94 181 LYS A O 1
ATOM 1361 N N . LYS A 1 182 ? -21.695 10.718 5.310 1.00 90.19 182 LYS A N 1
ATOM 1362 C CA . LYS A 1 182 ? -22.436 11.397 6.387 1.00 90.19 182 LYS A CA 1
ATOM 1363 C C . LYS A 1 182 ? -22.808 10.425 7.500 1.00 90.19 182 LYS A C 1
ATOM 1365 O O . LYS A 1 182 ? -23.695 9.588 7.351 1.00 90.19 182 LYS A O 1
ATOM 1370 N N . TRP A 1 183 ? -22.164 10.599 8.648 1.00 93.56 183 TRP A N 1
ATOM 1371 C CA . TRP A 1 183 ? -22.289 9.709 9.798 1.00 93.56 183 TRP A CA 1
ATOM 1372 C C . TRP A 1 183 ? -22.890 10.439 10.995 1.00 93.56 183 TRP A C 1
ATOM 1374 O O . TRP A 1 183 ? -22.429 11.515 11.366 1.00 93.56 183 TRP A O 1
ATOM 1384 N N . ASN A 1 184 ? -23.903 9.834 11.614 1.00 92.25 184 ASN A N 1
ATOM 1385 C CA . ASN A 1 184 ? -24.540 10.320 12.833 1.00 92.25 184 ASN A CA 1
ATOM 1386 C C . ASN A 1 184 ? -24.108 9.459 14.017 1.00 92.25 184 ASN A C 1
ATOM 1388 O O . ASN A 1 184 ? -24.266 8.234 13.977 1.00 92.25 184 ASN A O 1
ATOM 1392 N N . LYS A 1 185 ? -23.613 10.096 15.083 1.00 94.50 185 LYS A N 1
ATOM 1393 C CA . LYS A 1 185 ? -23.312 9.427 16.354 1.00 94.50 185 LYS A CA 1
ATOM 1394 C C . LYS A 1 185 ? -24.591 8.829 16.937 1.00 94.50 185 LYS A C 1
ATOM 1396 O O . LYS A 1 185 ? -25.580 9.531 17.115 1.00 94.50 185 LYS A O 1
ATOM 1401 N N . LEU A 1 186 ? -24.542 7.540 17.258 1.00 93.31 186 LEU A N 1
ATOM 1402 C CA . LEU A 1 186 ? -25.609 6.841 17.973 1.00 93.31 186 LEU A CA 1
ATOM 1403 C C . LEU A 1 186 ? -25.275 6.694 19.448 1.00 93.31 186 LEU A C 1
ATOM 1405 O O . LEU A 1 186 ? -26.114 6.956 20.306 1.00 93.31 186 LEU A O 1
ATOM 1409 N N . ARG A 1 187 ? -24.053 6.244 19.744 1.00 94.06 187 ARG A N 1
ATOM 1410 C CA . ARG A 1 187 ? -23.643 5.905 21.105 1.00 94.06 187 ARG A CA 1
ATOM 1411 C C . ARG A 1 187 ? -22.127 5.896 21.245 1.00 94.06 187 ARG A C 1
ATOM 1413 O O . ARG A 1 187 ? -21.423 5.574 20.294 1.00 94.06 187 ARG A O 1
ATOM 1420 N N . GLU A 1 188 ? -21.652 6.197 22.449 1.00 95.94 188 GLU A N 1
ATOM 1421 C CA . GLU A 1 188 ? -20.296 5.871 22.891 1.00 95.94 188 GLU A CA 1
ATOM 1422 C C . GLU A 1 188 ? -20.298 4.654 23.816 1.00 95.94 188 GLU A C 1
ATOM 1424 O O . GLU A 1 188 ? -21.215 4.457 24.622 1.00 95.94 188 GLU A O 1
ATOM 1429 N N . ILE A 1 189 ? -19.288 3.810 23.643 1.00 94.81 189 ILE A N 1
ATOM 1430 C CA . ILE A 1 189 ? -19.099 2.560 24.367 1.00 94.81 189 ILE A CA 1
ATOM 1431 C C . ILE A 1 189 ? -17.653 2.527 24.852 1.00 94.81 189 ILE A C 1
ATOM 1433 O O . ILE A 1 189 ? -16.732 2.622 24.046 1.00 94.81 189 ILE A O 1
ATOM 1437 N N . ASN A 1 190 ? -17.463 2.361 26.157 1.00 94.75 190 ASN A N 1
ATOM 1438 C CA . ASN A 1 190 ? -16.141 2.151 26.738 1.00 94.75 190 ASN A CA 1
ATOM 1439 C C . ASN A 1 190 ? -15.770 0.671 26.608 1.00 94.75 190 ASN A C 1
ATOM 1441 O O . ASN A 1 190 ? -16.580 -0.201 26.932 1.00 94.75 190 ASN A O 1
ATOM 1445 N N . GLY A 1 191 ? -14.559 0.383 26.141 1.00 91.25 191 GLY A N 1
ATOM 1446 C CA . GLY A 1 191 ? -14.012 -0.967 26.106 1.00 91.25 191 GLY A CA 1
ATOM 1447 C C . GLY A 1 191 ? -13.661 -1.435 27.515 1.00 91.25 191 GLY A C 1
ATOM 1448 O O . GLY A 1 191 ? -12.650 -1.017 28.069 1.00 91.25 191 GLY A O 1
ATOM 1449 N N . THR A 1 192 ? -14.489 -2.304 28.093 1.00 87.94 192 THR A N 1
ATOM 1450 C CA . THR A 1 192 ? -14.264 -2.923 29.416 1.00 87.94 192 THR A CA 1
ATOM 1451 C C . THR A 1 192 ? -13.897 -4.410 29.301 1.00 87.94 192 THR A C 1
ATOM 1453 O O . THR A 1 192 ? -14.188 -5.196 30.198 1.00 87.94 192 THR A O 1
ATOM 1456 N N . GLY A 1 193 ? -13.344 -4.824 28.158 1.00 89.06 193 GLY A N 1
ATOM 1457 C CA . GLY A 1 193 ? -12.981 -6.207 27.847 1.00 89.06 193 GLY A CA 1
ATOM 1458 C C . GLY A 1 193 ? -12.583 -6.374 26.379 1.00 89.06 193 GLY A C 1
ATOM 1459 O O . GLY A 1 193 ? -12.244 -5.395 25.712 1.00 89.06 193 GLY A O 1
ATOM 1460 N N . ASN A 1 194 ? -12.664 -7.605 25.868 1.00 91.50 194 ASN A N 1
ATOM 1461 C CA . ASN A 1 194 ? -12.254 -7.938 24.494 1.00 91.50 194 ASN A CA 1
ATOM 1462 C C . ASN A 1 194 ? -13.364 -7.759 23.449 1.00 91.50 194 ASN A C 1
ATOM 1464 O O . ASN A 1 194 ? -13.083 -7.780 22.252 1.00 91.50 194 ASN A O 1
ATOM 1468 N N . GLU A 1 195 ? -14.618 -7.606 23.873 1.00 94.56 195 GLU A N 1
ATOM 1469 C CA . GLU A 1 195 ? -15.762 -7.441 22.981 1.00 94.56 195 GLU A CA 1
ATOM 1470 C C . GLU A 1 195 ? -16.815 -6.518 23.604 1.00 94.56 195 GLU A C 1
ATOM 1472 O O . GLU A 1 195 ? -17.078 -6.567 24.808 1.00 94.56 195 GLU A O 1
ATOM 1477 N N . ALA A 1 196 ? -17.468 -5.722 22.760 1.00 95.00 196 ALA A N 1
ATOM 1478 C CA . ALA A 1 196 ? -18.679 -4.998 23.102 1.00 95.00 196 ALA A CA 1
ATOM 1479 C C . ALA A 1 196 ? -19.823 -5.340 22.143 1.00 95.00 196 ALA A C 1
ATOM 1481 O O . ALA A 1 196 ? -19.623 -5.683 20.978 1.00 95.00 196 ALA A O 1
ATOM 1482 N N . LYS A 1 197 ? -21.055 -5.198 22.639 1.00 94.38 197 LYS A N 1
ATOM 1483 C CA . LYS A 1 197 ? -22.289 -5.412 21.879 1.00 94.38 197 LYS A CA 1
ATOM 1484 C C . LYS A 1 197 ? -23.030 -4.098 21.680 1.00 94.38 197 LYS A C 1
ATOM 1486 O O . LYS A 1 197 ? -23.265 -3.357 22.636 1.00 94.38 197 LYS A O 1
ATOM 1491 N N . PHE A 1 198 ? -23.481 -3.858 20.455 1.00 93.25 198 PHE A N 1
ATOM 1492 C CA . PHE A 1 198 ? -24.360 -2.748 20.118 1.00 93.25 198 PHE A CA 1
ATOM 1493 C C . PHE A 1 198 ? -25.695 -3.261 19.571 1.00 93.25 198 PHE A C 1
ATOM 1495 O O . PHE A 1 198 ? -25.732 -4.175 18.749 1.00 93.25 198 PHE A O 1
ATOM 1502 N N . ILE A 1 199 ? -26.791 -2.655 20.034 1.00 91.19 199 ILE A N 1
ATOM 1503 C CA . ILE A 1 199 ? -28.145 -2.845 19.507 1.00 91.19 199 ILE A CA 1
ATOM 1504 C C . ILE A 1 199 ? -28.708 -1.462 19.173 1.00 91.19 199 ILE A C 1
ATOM 1506 O O . ILE A 1 199 ? -28.780 -0.597 20.049 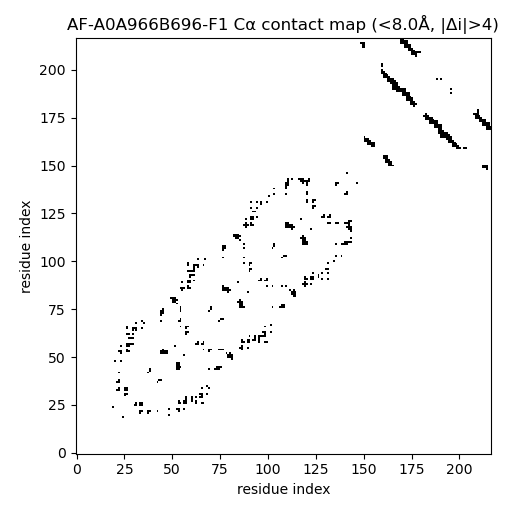1.00 91.19 199 ILE A O 1
ATOM 1510 N N . ASP A 1 200 ? -29.137 -1.267 17.930 1.00 89.50 200 ASP A N 1
ATOM 1511 C CA . ASP A 1 200 ? -29.861 -0.078 17.508 1.00 89.50 200 ASP A CA 1
ATOM 1512 C C . ASP A 1 200 ? -31.318 -0.148 17.983 1.00 89.50 200 ASP A C 1
ATOM 1514 O O . ASP A 1 200 ? -32.160 -0.879 17.453 1.00 89.50 200 ASP A O 1
ATOM 1518 N N . MET A 1 201 ? -31.622 0.640 19.011 1.00 86.56 201 MET A N 1
ATOM 1519 C CA . MET A 1 201 ? -32.943 0.676 19.637 1.00 86.56 201 MET A CA 1
ATOM 1520 C C . MET A 1 201 ? -34.000 1.389 18.788 1.00 86.56 201 MET A C 1
ATOM 1522 O O . MET A 1 201 ? -35.185 1.279 19.101 1.00 86.56 201 MET A O 1
ATOM 1526 N N . ARG A 1 202 ? -33.613 2.075 17.702 1.00 86.12 202 ARG A N 1
ATOM 1527 C CA . ARG A 1 202 ? -34.563 2.707 16.772 1.00 86.12 202 ARG A CA 1
ATOM 1528 C C . ARG A 1 202 ? -35.331 1.671 15.951 1.00 86.12 202 ARG A C 1
ATOM 1530 O O . ARG A 1 202 ? -36.387 1.997 15.421 1.00 86.12 202 ARG A O 1
ATOM 1537 N N . ARG A 1 203 ? -34.811 0.434 15.853 1.00 76.31 203 ARG A N 1
ATOM 1538 C CA . ARG A 1 203 ? -35.431 -0.706 15.145 1.00 76.31 203 ARG A CA 1
ATOM 1539 C C . ARG A 1 203 ? -35.857 -0.371 13.708 1.00 76.31 203 ARG A C 1
ATOM 1541 O O . ARG A 1 203 ? -36.894 -0.829 13.233 1.00 76.31 203 ARG A O 1
ATOM 1548 N N . ILE A 1 204 ? -35.064 0.453 13.025 1.00 68.75 204 ILE A N 1
ATOM 1549 C CA . ILE A 1 204 ? -35.348 0.891 11.657 1.00 68.75 204 ILE A CA 1
ATOM 1550 C C . ILE A 1 204 ? -35.082 -0.287 10.716 1.00 68.75 204 ILE A C 1
ATOM 1552 O O . ILE A 1 204 ? -33.964 -0.799 10.655 1.00 68.75 204 ILE A O 1
ATOM 1556 N N . TYR A 1 205 ? -36.118 -0.730 10.001 1.00 63.78 205 TYR A N 1
ATOM 1557 C CA . TYR A 1 205 ? -35.993 -1.751 8.964 1.00 63.78 205 TYR A CA 1
ATOM 1558 C C . TYR A 1 205 ? -35.244 -1.176 7.761 1.00 63.78 205 TYR A C 1
ATOM 1560 O O . TYR A 1 205 ? -35.571 -0.097 7.276 1.00 63.78 205 TYR A O 1
ATOM 1568 N N . PHE A 1 206 ? -34.218 -1.897 7.311 1.00 65.19 206 PHE A N 1
ATOM 1569 C CA . PHE A 1 206 ? -33.285 -1.476 6.272 1.00 65.19 206 PHE A CA 1
ATOM 1570 C C . PHE A 1 206 ? -33.992 -1.284 4.929 1.00 65.19 206 PHE A C 1
ATOM 1572 O O . PHE A 1 206 ? -34.408 -2.251 4.293 1.00 65.19 206 PHE A O 1
ATOM 1579 N N . PRO A 1 207 ? -33.962 -0.055 4.417 1.00 56.88 207 PRO A N 1
ATOM 1580 C CA . PRO A 1 207 ? -33.260 0.123 3.162 1.00 56.88 207 PRO A CA 1
ATOM 1581 C C . PRO A 1 207 ? -32.018 0.985 3.425 1.00 56.88 207 PRO A C 1
ATOM 1583 O O . PRO A 1 207 ? -32.102 2.188 3.632 1.00 56.88 207 PRO A O 1
ATOM 1586 N N . GLN A 1 208 ? -30.856 0.320 3.448 1.00 67.12 208 GLN A N 1
ATOM 1587 C CA . GLN A 1 208 ? -29.504 0.905 3.391 1.00 67.12 208 GLN A CA 1
ATOM 1588 C C . GLN A 1 208 ? -29.088 1.843 4.545 1.00 67.12 208 GLN A C 1
ATOM 1590 O O . GLN A 1 208 ? -28.671 2.975 4.326 1.00 67.12 208 GLN A O 1
ATOM 1595 N N . HIS A 1 209 ? -29.114 1.350 5.787 1.00 81.12 209 HIS A N 1
ATOM 1596 C CA . HIS A 1 209 ? -28.351 1.960 6.882 1.00 81.12 209 HIS A CA 1
ATOM 1597 C C . HIS A 1 209 ? -27.000 1.261 7.050 1.00 81.12 209 HIS A C 1
ATOM 1599 O O . HIS A 1 209 ? -26.942 0.062 7.323 1.00 81.12 209 HIS A O 1
ATOM 1605 N N . PHE A 1 210 ? -25.914 2.019 6.926 1.00 87.44 210 PHE A N 1
ATOM 1606 C CA . PHE A 1 210 ? -24.564 1.565 7.232 1.00 87.44 210 PHE A CA 1
ATOM 1607 C C . PHE A 1 210 ? -24.220 1.880 8.682 1.00 87.44 210 PHE A C 1
ATOM 1609 O O . PHE A 1 210 ? -24.631 2.913 9.219 1.00 87.44 210 PHE A O 1
ATOM 1616 N N . TYR A 1 211 ? -23.419 1.011 9.291 1.00 90.25 211 TYR A N 1
ATOM 1617 C CA . TYR A 1 211 ? -22.850 1.215 10.617 1.00 90.25 211 TYR A CA 1
ATOM 1618 C C . TYR A 1 211 ? -21.333 1.228 10.524 1.00 90.25 211 TYR A C 1
ATOM 1620 O O . TYR A 1 211 ? -20.743 0.487 9.736 1.00 90.25 211 TYR A O 1
ATOM 1628 N N . ARG A 1 212 ? -20.706 2.040 11.369 1.00 92.81 212 ARG A N 1
ATOM 1629 C CA . ARG A 1 212 ? -19.276 1.936 11.648 1.00 92.81 212 ARG A CA 1
ATOM 1630 C C . ARG A 1 212 ? -19.013 2.163 13.124 1.00 92.81 212 ARG A C 1
ATOM 1632 O O . ARG A 1 212 ? -19.784 2.834 13.812 1.00 92.81 212 ARG A O 1
ATOM 1639 N N . VAL A 1 213 ? -17.894 1.625 13.580 1.00 95.12 213 VAL A N 1
ATOM 1640 C CA . VAL A 1 213 ? -17.366 1.879 14.914 1.00 95.12 213 VAL A CA 1
ATOM 1641 C C . VAL A 1 213 ? -15.989 2.492 14.744 1.00 95.12 213 VAL A C 1
ATOM 1643 O O . VAL A 1 213 ? -15.156 1.955 14.015 1.00 95.12 213 VAL A O 1
ATOM 1646 N N . VAL A 1 214 ? -15.773 3.635 15.383 1.00 94.12 214 VAL A N 1
ATOM 1647 C CA . VAL A 1 214 ? -14.494 4.348 15.355 1.00 94.12 214 VAL A CA 1
ATOM 1648 C C . VAL A 1 214 ? -13.974 4.512 16.775 1.00 94.12 214 VAL A C 1
ATOM 1650 O O . VAL A 1 214 ? -14.748 4.799 17.687 1.00 94.12 214 VAL A O 1
ATOM 1653 N N . VAL A 1 215 ? -12.673 4.317 16.957 1.00 93.56 215 VAL A N 1
ATOM 1654 C CA . VAL A 1 215 ? -11.971 4.691 18.192 1.00 93.56 215 VAL A CA 1
ATOM 1655 C C . VAL A 1 215 ? -11.908 6.222 18.246 1.00 93.56 215 VAL A C 1
ATOM 1657 O O . VAL A 1 215 ? -11.711 6.846 17.201 1.00 93.56 215 VAL A O 1
ATOM 1660 N N . VAL A 1 216 ? -12.155 6.829 19.410 1.00 88.50 216 VAL A N 1
ATOM 1661 C CA 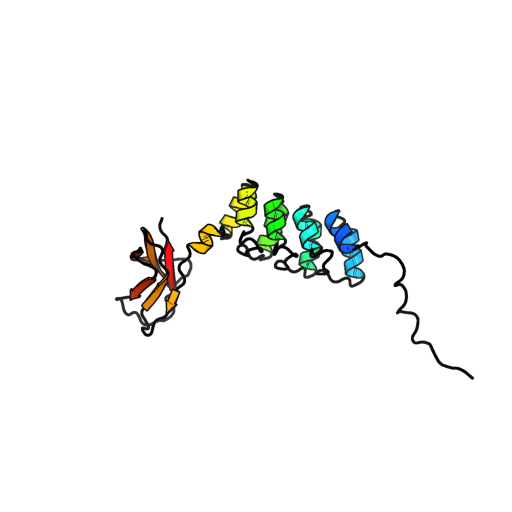. VAL A 1 216 ? -12.197 8.304 19.581 1.00 88.50 216 VAL A CA 1
ATOM 1662 C C . VAL A 1 216 ? -11.018 8.885 20.373 1.00 88.50 216 VAL A C 1
ATOM 1664 O O . VAL A 1 216 ? -10.974 10.093 20.586 1.00 88.50 216 VAL A O 1
ATOM 1667 N N . ASP A 1 217 ? -10.091 8.026 20.781 1.00 69.75 217 ASP A N 1
ATOM 1668 C CA . ASP A 1 217 ? -8.864 8.315 21.528 1.00 69.75 217 ASP A CA 1
ATOM 1669 C C . ASP A 1 217 ? -7.781 9.080 20.759 1.00 69.75 217 ASP A C 1
ATOM 1671 O O . ASP A 1 217 ? -7.553 8.747 19.572 1.00 69.75 217 ASP A O 1
#

Solvent-accessible surface area (backbone atoms only — not comparable to full-atom values): 12209 Å² total; per-residue (Å²): 137,89,87,77,85,90,87,77,86,84,85,76,91,85,80,88,70,89,88,72,57,65,44,42,55,17,22,51,70,49,35,48,69,49,34,51,56,36,47,75,73,65,50,63,60,65,46,65,61,97,40,37,32,26,49,35,34,6,23,49,64,39,26,43,71,39,35,50,52,39,47,78,67,66,33,64,58,73,53,53,29,88,60,39,42,27,28,55,32,32,9,23,56,64,54,22,49,70,31,37,52,49,43,52,76,74,62,40,76,48,65,54,55,20,75,89,47,46,12,27,42,37,35,7,56,77,64,63,26,59,73,47,39,54,52,42,44,76,73,69,32,42,35,46,68,60,58,70,61,58,52,55,76,43,80,50,105,40,99,46,31,32,33,29,52,36,50,68,83,42,42,34,39,35,28,39,24,75,45,99,89,48,74,42,83,75,46,78,46,73,22,87,38,64,62,47,79,49,70,53,85,81,68,74,79,79,83,62,70,47,76,51,61,42,71,74,122

Mean predicted aligned error: 8.25 Å

Foldseek 3Di:
DDDDDPPDDPPDPPDDDDPDPQLLVCLLVLNQVSVVVCVVVVPPLQDADQQDGSLLSNLLNLNQSSNVVSVVSPHDQLRAGPFNDGSLLNNLQRLSLNNNLVSVVSPRDQARATPVQFTSLNNNVVNVSVSSNCVSVVSPHDTSVQVVQFWDWADDPDPFKTKTFDDAQWKKFKWKDLD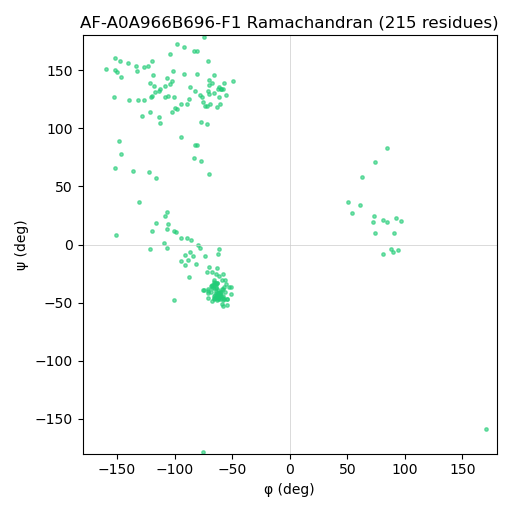PVDTDTDDIDGPNDGMDMDGDPVPDDDPRIDMGIDTPD

Secondary structure (DSSP, 8-state):
------S-SSS----S-TT--HHHHHHHTT-HHHHHHHHHTT--TT--BTTB-HHHHHHHHT-HHHHHHHHHTT--SS---TTS--HHHHHHHHT-HHHHHHHHHTT--TT---TTS--HHHHHHHTT-HHHHHHHHHTT---HHHHHTSPPEEE-SSTTEEEEE--TT-EEEEEEEEETTEEEEEEEEE--SSEEEEE-TT-PPPSS-EEEEEE--

pLDDT: mean 89.7, std 15.42, range [38.16, 98.88]

Sequence (217 aa):
MIRTLLTLAVTSLLVTTAFADPIHDAAKKGNLAGVQAELDKGVDVNASGNGQSPLHLAAIMGHVEVAELLIASGADLEGTDKHGNTPLHYTAHRGSKETAKLLIIKGAVLNVKRDDGNTPLDNATQYKHTEIIDLIRKHGGKTSAELALIPRLSFIRSPFGFTFNTIEGKTYKVESGIDLKKWNKLREINGTGNEAKFIDMRRIYFPQHFYRVVVVD